Protein AF-A0A6L7MIB4-F1 (afdb_monomer_lite)

Structure (mmCIF, N/CA/C/O backbone):
data_AF-A0A6L7MIB4-F1
#
_entry.id   AF-A0A6L7MIB4-F1
#
loop_
_atom_site.group_PDB
_atom_site.id
_atom_site.type_symbol
_atom_site.label_atom_id
_atom_site.label_alt_id
_atom_site.label_comp_id
_atom_site.label_asym_id
_atom_site.label_entity_id
_atom_site.label_seq_id
_atom_site.pdbx_PDB_ins_code
_atom_site.Cartn_x
_atom_site.Cartn_y
_atom_site.Cartn_z
_atom_site.occupancy
_atom_site.B_iso_or_equiv
_atom_site.auth_seq_id
_atom_site.auth_comp_id
_atom_site.auth_asym_id
_atom_site.auth_atom_id
_atom_site.pdbx_PDB_model_num
ATOM 1 N N . MET A 1 1 ? 29.225 -20.760 -20.205 1.00 33.41 1 MET A N 1
ATOM 2 C CA . MET A 1 1 ? 28.804 -19.693 -19.265 1.00 33.41 1 MET A CA 1
ATOM 3 C C . MET A 1 1 ? 27.317 -19.853 -18.985 1.00 33.41 1 MET A C 1
ATOM 5 O O . MET A 1 1 ? 26.586 -20.002 -19.958 1.00 33.41 1 MET A O 1
ATOM 9 N N . PRO A 1 2 ? 26.832 -19.853 -17.731 1.00 35.75 2 PRO A N 1
ATOM 10 C CA . PRO A 1 2 ? 25.395 -19.861 -17.499 1.00 35.75 2 PRO A CA 1
ATOM 11 C C . PRO A 1 2 ? 24.841 -18.503 -17.943 1.00 35.75 2 PRO A C 1
ATOM 13 O O . PRO A 1 2 ? 25.156 -17.465 -17.361 1.00 35.75 2 PRO A O 1
ATOM 16 N N . THR A 1 3 ? 24.057 -18.497 -19.021 1.00 39.34 3 THR A N 1
ATOM 17 C CA . THR A 1 3 ? 23.265 -17.339 -19.450 1.00 39.34 3 THR A CA 1
ATOM 18 C C . THR A 1 3 ? 22.498 -16.814 -18.241 1.00 39.34 3 THR A C 1
ATOM 20 O O . THR A 1 3 ? 21.776 -17.591 -17.612 1.00 39.34 3 THR A O 1
ATOM 23 N N . LYS A 1 4 ? 22.653 -15.529 -17.893 1.00 52.66 4 LYS A N 1
ATOM 24 C CA . LYS A 1 4 ? 21.818 -14.864 -16.881 1.00 52.66 4 LYS A CA 1
ATOM 25 C C . LYS A 1 4 ? 20.359 -14.958 -17.341 1.00 52.66 4 LYS A C 1
ATOM 27 O O . LYS A 1 4 ? 19.893 -14.093 -18.073 1.00 52.66 4 LYS A O 1
ATOM 32 N N . ARG A 1 5 ? 19.651 -16.029 -16.974 1.00 63.97 5 ARG A N 1
ATOM 33 C CA . ARG A 1 5 ? 18.222 -16.161 -17.260 1.00 63.97 5 ARG A CA 1
ATOM 34 C C . ARG A 1 5 ? 17.502 -15.125 -16.410 1.00 63.97 5 ARG A C 1
ATOM 36 O O . ARG A 1 5 ? 17.567 -15.164 -15.182 1.00 63.97 5 ARG A O 1
ATOM 43 N N . HIS A 1 6 ? 16.883 -14.168 -17.085 1.00 72.31 6 HIS A N 1
ATOM 44 C CA . HIS A 1 6 ? 15.902 -13.290 -16.472 1.00 72.31 6 HIS A CA 1
ATOM 45 C C . HIS A 1 6 ? 14.724 -14.141 -16.002 1.00 72.31 6 HIS A C 1
ATOM 47 O O . HIS A 1 6 ? 14.282 -15.031 -16.728 1.00 72.31 6 HIS A O 1
ATOM 53 N N . PHE A 1 7 ? 14.255 -13.904 -14.780 1.00 77.12 7 PHE A N 1
ATOM 54 C CA . PHE A 1 7 ? 13.127 -14.650 -14.215 1.00 77.12 7 PHE A CA 1
ATOM 55 C C . PHE A 1 7 ? 11.783 -14.073 -14.652 1.00 77.12 7 PHE A C 1
ATOM 57 O O . PHE A 1 7 ? 10.759 -14.750 -14.560 1.00 77.12 7 PHE A O 1
ATOM 64 N N . VAL A 1 8 ? 11.791 -12.822 -15.110 1.00 81.06 8 VAL A N 1
ATOM 65 C CA . VAL A 1 8 ? 10.591 -12.073 -15.460 1.00 81.06 8 VAL A CA 1
ATOM 66 C C . VAL A 1 8 ? 10.549 -11.863 -16.965 1.00 81.06 8 VAL A C 1
ATOM 68 O O . VAL A 1 8 ? 11.459 -11.265 -17.547 1.00 81.06 8 VAL A O 1
ATOM 71 N N . ASP A 1 9 ? 9.471 -12.315 -17.592 1.00 87.50 9 ASP A N 1
ATOM 72 C CA . ASP A 1 9 ? 9.078 -11.808 -18.901 1.00 87.50 9 ASP A CA 1
ATOM 73 C C . ASP A 1 9 ? 8.469 -10.412 -18.693 1.00 87.50 9 ASP A C 1
ATOM 75 O O . ASP A 1 9 ? 7.454 -10.254 -18.009 1.00 87.50 9 ASP A O 1
ATOM 79 N N . LEU A 1 10 ? 9.143 -9.379 -19.203 1.00 83.69 10 LEU A N 1
ATOM 80 C CA . LEU A 1 10 ? 8.710 -7.997 -18.998 1.00 83.69 10 LEU A CA 1
ATOM 81 C C . LEU A 1 10 ? 7.530 -7.605 -19.880 1.00 83.69 10 LEU A C 1
ATOM 83 O O . LEU A 1 10 ? 6.782 -6.716 -19.483 1.00 83.69 10 LEU A O 1
ATOM 87 N N . ASP A 1 11 ? 7.335 -8.264 -21.018 1.00 86.94 11 ASP A N 1
ATOM 88 C CA . ASP A 1 11 ? 6.193 -7.991 -21.886 1.00 86.94 11 ASP A CA 1
ATOM 89 C C . ASP A 1 11 ? 4.929 -8.618 -21.276 1.00 86.94 11 ASP A C 1
ATOM 91 O O . ASP A 1 11 ? 3.868 -7.984 -21.209 1.00 86.94 11 ASP A O 1
ATOM 95 N N . GLU A 1 12 ? 5.055 -9.823 -20.702 1.00 91.06 12 GLU A N 1
ATOM 96 C CA . GLU A 1 12 ? 3.995 -10.398 -19.865 1.00 91.06 12 GLU A CA 1
ATOM 97 C C . GLU A 1 12 ? 3.711 -9.490 -18.654 1.00 91.06 12 GLU A C 1
ATOM 99 O O . GLU A 1 12 ? 2.547 -9.201 -18.336 1.00 91.06 12 GLU A O 1
ATOM 104 N N . PHE A 1 13 ? 4.763 -8.988 -17.996 1.00 92.56 13 PHE A N 1
ATOM 105 C CA . PHE A 1 13 ? 4.618 -8.096 -16.849 1.00 92.56 13 PHE A CA 1
ATOM 106 C C . PHE A 1 13 ? 3.954 -6.756 -17.205 1.00 92.56 13 PHE A C 1
ATOM 108 O O . PHE A 1 13 ? 3.082 -6.310 -16.457 1.00 92.56 13 PHE A O 1
ATOM 115 N N . ASP A 1 14 ? 4.254 -6.163 -18.364 1.00 92.44 14 ASP A N 1
ATOM 116 C CA . ASP A 1 14 ? 3.600 -4.948 -18.874 1.00 92.44 14 ASP A CA 1
ATOM 117 C C . ASP A 1 14 ? 2.076 -5.132 -18.984 1.00 92.44 14 ASP A C 1
ATOM 119 O O . ASP A 1 14 ? 1.287 -4.253 -18.614 1.00 92.44 14 ASP A O 1
ATOM 123 N N . SER A 1 15 ? 1.631 -6.308 -19.430 1.00 92.19 15 SER A N 1
ATOM 124 C CA . SER A 1 15 ? 0.208 -6.662 -19.463 1.00 92.19 15 SER A CA 1
ATOM 125 C C . SER A 1 15 ? -0.376 -6.877 -18.059 1.00 92.19 15 SER A C 1
ATOM 127 O O . SER A 1 15 ? -1.513 -6.483 -17.768 1.00 92.19 15 SER A O 1
ATOM 129 N N . LEU A 1 16 ? 0.377 -7.504 -17.151 1.00 93.50 16 LEU A N 1
ATOM 130 C CA . LEU A 1 16 ? -0.047 -7.742 -15.767 1.00 93.50 16 LEU A CA 1
ATOM 131 C C . LEU A 1 16 ? -0.222 -6.436 -14.987 1.00 93.50 16 LEU A C 1
ATOM 133 O O . LEU A 1 16 ? -1.268 -6.247 -14.362 1.00 93.50 16 LEU A O 1
ATOM 137 N N . ILE A 1 17 ? 0.743 -5.517 -15.056 1.00 95.44 17 ILE A N 1
ATOM 138 C CA . ILE A 1 17 ? 0.685 -4.255 -14.313 1.00 95.44 17 ILE A CA 1
ATOM 139 C C . ILE A 1 17 ? -0.469 -3.374 -14.795 1.00 95.44 17 ILE A C 1
ATOM 141 O O . ILE A 1 17 ? -1.210 -2.842 -13.971 1.00 95.44 17 ILE A O 1
ATOM 145 N N . ARG A 1 18 ? -0.739 -3.315 -16.107 1.00 94.62 18 ARG A N 1
ATOM 146 C CA . ARG A 1 18 ? -1.917 -2.610 -16.649 1.00 94.62 18 ARG A CA 1
ATOM 147 C C . ARG A 1 18 ? -3.229 -3.213 -16.152 1.00 94.62 18 ARG A C 1
ATOM 149 O O . ARG A 1 18 ? -4.152 -2.481 -15.795 1.00 94.62 18 ARG A O 1
ATOM 156 N N . ARG A 1 19 ? -3.318 -4.547 -16.079 1.00 93.25 19 ARG A N 1
ATOM 157 C CA . ARG A 1 19 ? -4.486 -5.242 -15.509 1.00 93.25 19 ARG A CA 1
ATOM 158 C C . ARG A 1 19 ? -4.647 -4.974 -14.015 1.00 93.25 19 ARG A C 1
ATOM 160 O O . ARG A 1 19 ? -5.784 -4.846 -13.564 1.00 93.25 19 ARG A O 1
ATOM 167 N N . ALA A 1 20 ? -3.553 -4.905 -13.258 1.00 94.06 20 ALA A N 1
ATOM 168 C CA . ALA A 1 20 ? -3.591 -4.549 -11.844 1.00 94.06 20 ALA A CA 1
ATOM 169 C C . ALA A 1 20 ? -4.074 -3.107 -11.660 1.00 94.06 20 ALA A C 1
ATOM 171 O O . ALA A 1 20 ? -5.036 -2.893 -10.931 1.00 94.06 20 ALA A O 1
ATOM 172 N N . LEU A 1 21 ? -3.516 -2.156 -12.413 1.00 94.25 21 LEU A N 1
ATOM 173 C CA . LEU A 1 21 ? -3.937 -0.753 -12.399 1.00 94.25 21 LEU A CA 1
ATOM 174 C C . LEU A 1 21 ? -5.418 -0.586 -12.748 1.00 94.25 21 LEU A C 1
ATOM 176 O O . LEU A 1 21 ? -6.130 0.148 -12.070 1.00 94.25 21 LEU A O 1
ATOM 180 N N . ALA A 1 22 ? -5.921 -1.315 -13.749 1.00 91.50 22 ALA A N 1
ATOM 181 C CA . ALA A 1 22 ? -7.338 -1.276 -14.110 1.00 91.50 22 ALA A CA 1
ATOM 182 C C . ALA A 1 22 ? -8.261 -1.728 -12.967 1.00 91.50 22 ALA A C 1
ATOM 184 O O . ALA A 1 22 ? -9.401 -1.272 -12.885 1.00 91.50 22 ALA A O 1
ATOM 185 N N . ARG A 1 23 ? -7.785 -2.629 -12.096 1.00 90.75 23 ARG A N 1
ATOM 186 C CA . ARG A 1 23 ? -8.503 -3.037 -10.882 1.00 90.75 23 ARG A CA 1
ATOM 187 C C . ARG A 1 23 ? -8.341 -1.995 -9.780 1.00 90.75 23 ARG A C 1
ATOM 189 O O . ARG A 1 23 ? -9.350 -1.598 -9.209 1.00 90.75 23 ARG A O 1
ATOM 196 N N . THR A 1 24 ? -7.131 -1.491 -9.558 1.00 91.56 24 THR A N 1
ATOM 197 C CA . THR A 1 24 ? -6.842 -0.434 -8.581 1.00 91.56 24 THR A CA 1
ATOM 198 C C . THR A 1 24 ? -7.715 0.803 -8.812 1.00 91.56 24 THR A C 1
ATOM 200 O O . THR A 1 24 ? -8.432 1.228 -7.911 1.00 91.56 24 THR A O 1
ATOM 203 N N . TYR A 1 25 ? -7.764 1.321 -10.043 1.00 89.38 25 TYR A N 1
ATOM 204 C CA . TYR A 1 25 ? -8.598 2.478 -10.395 1.00 89.38 25 TYR A CA 1
ATOM 205 C C . TYR A 1 25 ? -10.104 2.182 -10.429 1.00 89.38 25 TYR A C 1
ATOM 207 O O . TYR A 1 25 ? -10.896 3.114 -10.510 1.00 89.38 25 TYR A O 1
ATOM 215 N N . SER A 1 26 ? -10.523 0.911 -10.387 1.00 86.38 26 SER A N 1
ATOM 216 C CA . SER A 1 26 ? -11.949 0.558 -10.281 1.00 86.38 26 SER A CA 1
ATOM 217 C C . SER A 1 26 ? -12.477 0.624 -8.846 1.00 86.38 26 SER A C 1
ATOM 219 O O . SER A 1 26 ? -13.689 0.613 -8.648 1.00 86.38 26 SER A O 1
ATOM 221 N N . VAL A 1 27 ? -11.584 0.668 -7.849 1.00 83.44 27 VAL A N 1
ATOM 222 C CA . VAL A 1 27 ? -11.965 0.749 -6.431 1.00 83.44 27 VAL A CA 1
ATOM 223 C C . VAL A 1 27 ? -12.283 2.183 -6.025 1.00 83.44 27 VAL A C 1
ATOM 225 O O . VAL A 1 27 ? -13.208 2.396 -5.246 1.00 83.44 27 VAL A O 1
ATOM 228 N N . ARG A 1 28 ? -11.542 3.163 -6.551 1.00 79.69 28 ARG A N 1
ATOM 229 C CA . ARG A 1 28 ? -11.750 4.581 -6.248 1.00 79.69 28 ARG A CA 1
ATOM 230 C C . ARG A 1 28 ? -11.256 5.489 -7.362 1.00 79.69 28 ARG A C 1
ATOM 232 O O . ARG A 1 28 ? -10.269 5.192 -8.032 1.00 79.69 28 ARG A O 1
ATOM 239 N N . ASP A 1 29 ? -11.924 6.632 -7.494 1.00 75.25 29 ASP A N 1
ATOM 240 C CA . ASP A 1 29 ? -11.591 7.635 -8.500 1.00 75.25 29 ASP A CA 1
ATOM 241 C C . ASP A 1 29 ? -10.375 8.478 -8.151 1.00 75.25 29 ASP A C 1
ATOM 243 O O . ASP A 1 29 ? -9.706 8.978 -9.045 1.00 75.25 29 ASP A O 1
ATOM 247 N N . LYS A 1 30 ? -10.076 8.687 -6.876 1.00 83.50 30 LYS A N 1
ATOM 248 C CA . LYS A 1 30 ? -8.884 9.427 -6.464 1.00 83.50 30 LYS A CA 1
ATOM 249 C C . LYS A 1 30 ? -8.310 8.809 -5.217 1.00 83.50 30 LYS A C 1
ATOM 251 O O . LYS A 1 30 ? -9.076 8.395 -4.353 1.00 83.50 30 LYS A O 1
ATOM 256 N N . PHE A 1 31 ? -6.990 8.783 -5.138 1.00 88.31 31 PHE A N 1
ATOM 257 C CA . PHE A 1 31 ? -6.233 8.376 -3.962 1.00 88.31 31 PHE A CA 1
ATOM 258 C C . PHE A 1 31 ? -5.714 9.621 -3.247 1.00 88.31 31 PHE A C 1
ATOM 260 O O . PHE A 1 31 ? -5.124 10.494 -3.884 1.00 88.31 31 PHE A O 1
ATOM 267 N N . ASP A 1 32 ? -5.941 9.709 -1.940 1.00 84.62 32 ASP A N 1
ATOM 268 C CA . ASP A 1 32 ? -5.601 10.909 -1.162 1.00 84.62 32 ASP A CA 1
ATOM 269 C C . ASP A 1 32 ? -4.105 10.967 -0.828 1.00 84.62 32 ASP A C 1
ATOM 271 O O . ASP A 1 32 ? -3.537 12.043 -0.643 1.00 84.62 32 ASP A O 1
ATOM 275 N N . ASN A 1 33 ? -3.451 9.805 -0.792 1.00 86.56 33 ASN A N 1
ATOM 276 C CA . ASN A 1 33 ? -2.029 9.663 -0.518 1.00 86.56 33 ASN A CA 1
ATOM 277 C C . ASN A 1 33 ? -1.414 8.481 -1.300 1.00 86.56 33 ASN A C 1
ATOM 279 O O . ASN A 1 33 ? -2.121 7.652 -1.881 1.00 86.56 33 ASN A O 1
ATOM 283 N N . GLU A 1 34 ? -0.079 8.418 -1.326 1.00 87.81 34 GLU A N 1
ATOM 284 C CA . GLU A 1 34 ? 0.677 7.388 -2.056 1.00 87.81 34 GLU A CA 1
ATOM 285 C C . GLU A 1 34 ? 0.577 6.006 -1.398 1.00 87.81 34 GLU A C 1
ATOM 287 O O . GLU A 1 34 ? 0.568 5.002 -2.109 1.00 87.81 34 GLU A O 1
ATOM 292 N N . SER A 1 35 ? 0.447 5.936 -0.069 1.00 86.81 35 SER A N 1
ATOM 293 C CA . SER A 1 35 ? 0.321 4.678 0.678 1.00 86.81 35 SER A CA 1
ATOM 294 C C . SER A 1 35 ? -0.962 3.927 0.320 1.00 86.81 35 SER A C 1
ATOM 296 O O . SER A 1 35 ? -0.890 2.740 0.003 1.00 86.81 35 SER A O 1
ATOM 298 N N . ASP A 1 36 ? -2.103 4.618 0.246 1.00 88.38 36 ASP A N 1
ATOM 299 C CA . ASP A 1 36 ? -3.385 4.052 -0.197 1.00 88.38 36 ASP A CA 1
ATOM 300 C C . ASP A 1 36 ? -3.255 3.415 -1.580 1.00 88.38 36 ASP A C 1
ATOM 302 O O . ASP A 1 36 ? -3.699 2.288 -1.820 1.00 88.38 36 ASP A O 1
ATOM 306 N N . PHE A 1 37 ? -2.639 4.153 -2.508 1.00 91.56 37 PHE A N 1
ATOM 307 C CA . PHE A 1 37 ? -2.460 3.700 -3.881 1.00 91.56 37 PHE A CA 1
ATOM 308 C C . PHE A 1 37 ? -1.503 2.514 -3.956 1.00 91.56 37 PHE A C 1
ATOM 310 O O . PHE A 1 37 ? -1.781 1.538 -4.655 1.00 91.56 37 PHE A O 1
ATOM 317 N N . LYS A 1 38 ? -0.411 2.561 -3.189 1.00 92.50 38 LYS A N 1
ATOM 318 C CA . LYS A 1 38 ? 0.574 1.485 -3.072 1.00 92.50 38 LYS A CA 1
ATOM 319 C C . LYS A 1 38 ? -0.050 0.204 -2.542 1.00 92.50 38 LYS A C 1
ATOM 321 O O . LYS A 1 38 ? 0.155 -0.857 -3.129 1.00 92.50 38 LYS A O 1
ATOM 326 N N . PHE A 1 39 ? -0.830 0.295 -1.469 1.00 90.31 39 PHE A N 1
ATOM 327 C CA . PHE A 1 39 ? -1.476 -0.857 -0.851 1.00 90.31 39 PHE A CA 1
ATOM 328 C C . PHE A 1 39 ? -2.520 -1.462 -1.795 1.00 90.31 39 PHE A C 1
ATOM 330 O O . PHE A 1 39 ? -2.521 -2.673 -2.009 1.00 90.31 39 PHE A O 1
ATOM 337 N N . GLU A 1 40 ? -3.354 -0.656 -2.453 1.00 91.44 40 GLU A N 1
ATOM 338 C CA . GLU A 1 40 ? -4.328 -1.188 -3.412 1.00 91.44 40 GLU A CA 1
ATOM 339 C C . GLU A 1 40 ? -3.642 -1.774 -4.664 1.00 91.44 40 GLU A C 1
ATOM 341 O O . GLU A 1 40 ? -4.020 -2.845 -5.146 1.00 91.44 40 GLU A O 1
ATOM 346 N N . LEU A 1 41 ? -2.596 -1.134 -5.197 1.00 93.31 41 LEU A N 1
ATOM 347 C CA . LEU A 1 41 ? -1.848 -1.665 -6.341 1.00 93.31 41 LEU A CA 1
ATOM 348 C C . LEU A 1 41 ? -1.131 -2.971 -6.002 1.00 93.31 41 LEU A C 1
ATOM 350 O O . LEU A 1 41 ? -1.253 -3.939 -6.754 1.00 93.31 41 LEU A O 1
ATOM 354 N N . TYR A 1 42 ? -0.447 -3.047 -4.863 1.00 92.50 42 TYR A N 1
ATOM 355 C CA . TYR A 1 42 ? 0.154 -4.294 -4.399 1.00 92.50 42 TYR A CA 1
ATOM 356 C C . TYR A 1 42 ? -0.915 -5.366 -4.165 1.00 92.50 42 TYR A C 1
ATOM 358 O O . TYR A 1 42 ? -0.736 -6.518 -4.565 1.00 92.50 42 TYR A O 1
ATOM 366 N N . HIS A 1 43 ? -2.070 -5.003 -3.591 1.00 90.31 43 HIS A N 1
ATOM 367 C CA . HIS A 1 43 ? -3.194 -5.924 -3.427 1.00 90.31 43 HIS A CA 1
ATOM 368 C C . HIS A 1 43 ? -3.636 -6.520 -4.775 1.00 90.31 43 HIS A C 1
ATOM 370 O O . HIS A 1 43 ? -3.923 -7.709 -4.884 1.00 90.31 43 HIS A O 1
ATOM 376 N N . ASN A 1 44 ? -3.651 -5.728 -5.839 1.00 91.81 44 ASN A N 1
ATOM 377 C CA . ASN A 1 44 ? -4.030 -6.238 -7.148 1.00 91.81 44 ASN A CA 1
ATOM 378 C C . ASN A 1 44 ? -2.896 -7.016 -7.829 1.00 91.81 44 ASN A C 1
ATOM 380 O O . ASN A 1 44 ? -3.168 -8.052 -8.436 1.00 91.81 44 ASN A O 1
ATOM 384 N N . LEU A 1 45 ? -1.641 -6.578 -7.696 1.00 92.88 45 LEU A N 1
ATOM 385 C CA . LEU A 1 45 ? -0.470 -7.247 -8.269 1.00 92.88 45 LEU A CA 1
ATOM 386 C C . LEU A 1 45 ? -0.190 -8.607 -7.618 1.00 92.88 45 LEU A C 1
ATOM 388 O O . LEU A 1 45 ? 0.013 -9.581 -8.337 1.00 92.88 45 LEU A O 1
ATOM 392 N N . HIS A 1 46 ? -0.218 -8.718 -6.285 1.00 88.31 46 HIS A N 1
ATOM 393 C CA . HIS A 1 46 ? 0.196 -9.946 -5.586 1.00 88.31 46 HIS A CA 1
ATOM 394 C C . HIS A 1 46 ? -0.662 -11.174 -5.944 1.00 88.31 46 HIS A C 1
ATOM 396 O O . HIS A 1 46 ? -0.197 -12.310 -5.829 1.00 88.31 46 HIS A O 1
ATOM 402 N N . GLN A 1 47 ? -1.905 -10.954 -6.390 1.00 85.88 47 GLN A N 1
ATOM 403 C CA . GLN A 1 47 ? -2.841 -12.003 -6.809 1.00 85.88 47 GLN A CA 1
ATOM 404 C C . GLN A 1 47 ? -2.613 -12.478 -8.244 1.00 85.88 47 GLN A C 1
ATOM 406 O O . GLN A 1 47 ? -3.109 -13.544 -8.626 1.00 85.88 47 GLN A O 1
ATOM 411 N N . LEU A 1 48 ? -1.926 -11.678 -9.058 1.00 90.88 48 LEU A N 1
ATOM 412 C CA . LEU A 1 48 ? -1.661 -12.013 -10.445 1.00 90.88 48 LEU A CA 1
ATOM 413 C C . LEU A 1 48 ? -0.540 -13.040 -10.550 1.00 90.88 48 LEU A C 1
ATOM 415 O O . LEU A 1 48 ? 0.308 -13.161 -9.665 1.00 90.88 48 LEU A O 1
ATOM 419 N N . LYS A 1 49 ? -0.570 -13.793 -11.650 1.00 90.56 49 LYS A N 1
ATOM 420 C CA . LYS A 1 49 ? 0.425 -14.810 -11.960 1.00 90.56 49 LYS A CA 1
ATOM 421 C C . LYS A 1 49 ? 1.327 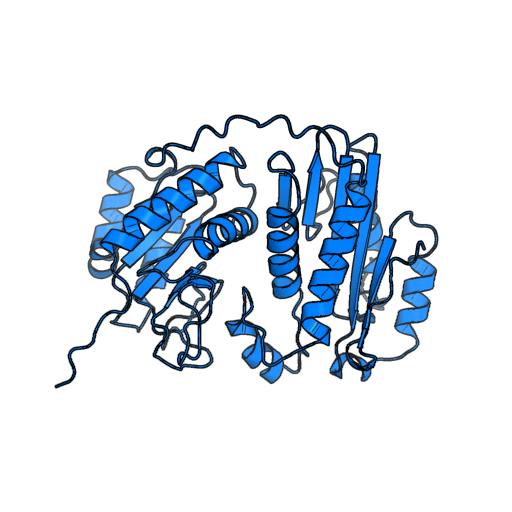-14.335 -13.090 1.00 90.56 49 LYS A C 1
ATOM 423 O O . LYS A 1 49 ? 0.805 -13.816 -14.069 1.00 90.56 49 LYS A O 1
ATOM 428 N N . LEU A 1 50 ? 2.624 -14.563 -12.937 1.00 86.56 50 LEU A N 1
ATOM 429 C CA . LEU A 1 50 ? 3.655 -14.433 -13.962 1.00 86.56 50 LEU A CA 1
ATOM 430 C C . LEU A 1 50 ? 4.323 -15.803 -14.086 1.00 86.56 50 LEU A C 1
ATOM 432 O O . LEU A 1 50 ? 4.662 -16.394 -13.055 1.00 86.56 50 LEU A O 1
ATOM 436 N N . ASN A 1 51 ? 4.458 -16.342 -15.299 1.00 83.06 51 ASN A N 1
ATOM 437 C CA . ASN A 1 51 ? 4.982 -17.702 -15.502 1.00 83.06 51 ASN A CA 1
ATOM 438 C C . ASN A 1 51 ? 4.260 -18.771 -14.647 1.00 83.06 51 ASN A C 1
ATOM 440 O O . ASN A 1 51 ? 4.875 -19.667 -14.079 1.00 83.06 51 ASN A O 1
ATOM 444 N N . GLY A 1 52 ? 2.939 -18.640 -14.468 1.00 83.69 52 GLY A N 1
ATOM 445 C CA . GLY A 1 52 ? 2.129 -19.562 -13.654 1.00 83.69 52 GLY A CA 1
ATOM 446 C C . GLY A 1 52 ? 2.217 -19.363 -12.131 1.00 83.69 52 GLY A C 1
ATOM 447 O O . GLY A 1 52 ? 1.389 -19.917 -11.396 1.00 83.69 52 GLY A O 1
ATOM 448 N N . HIS A 1 53 ? 3.121 -18.511 -11.643 1.00 83.56 53 HIS A N 1
ATOM 449 C CA . HIS A 1 53 ? 3.347 -18.275 -10.219 1.00 83.56 53 HIS A CA 1
ATOM 450 C C . HIS A 1 53 ? 2.783 -16.940 -9.747 1.00 83.56 53 HIS A C 1
ATOM 452 O O . HIS A 1 53 ? 2.944 -15.917 -10.407 1.00 83.56 53 HIS A O 1
ATOM 458 N N . ARG A 1 54 ? 2.136 -16.927 -8.575 1.00 86.56 54 ARG A N 1
ATOM 459 C CA . ARG A 1 54 ? 1.626 -15.684 -7.980 1.00 86.56 54 ARG A CA 1
ATOM 460 C C . ARG A 1 54 ? 2.777 -14.769 -7.574 1.00 86.56 54 ARG A C 1
ATOM 462 O O . ARG A 1 54 ? 3.679 -15.208 -6.868 1.00 86.56 54 ARG A O 1
ATOM 469 N N . LEU A 1 55 ? 2.693 -13.494 -7.947 1.00 86.81 55 LEU A N 1
ATOM 470 C CA . LEU A 1 55 ? 3.759 -12.518 -7.705 1.00 86.81 55 LEU A CA 1
ATOM 471 C C . LEU A 1 55 ? 4.096 -12.343 -6.214 1.00 86.81 55 LEU A C 1
ATOM 473 O O . LEU A 1 55 ? 5.268 -12.223 -5.861 1.00 86.81 55 LEU A O 1
ATOM 477 N N . GLY A 1 56 ? 3.089 -12.366 -5.336 1.00 79.94 56 GLY A N 1
ATOM 478 C CA . GLY A 1 56 ? 3.285 -12.245 -3.885 1.00 79.94 56 GLY A CA 1
ATOM 479 C C . GLY A 1 56 ? 3.560 -13.560 -3.157 1.00 79.94 56 GLY A C 1
ATOM 480 O O . GLY A 1 56 ? 3.589 -13.579 -1.933 1.00 79.94 56 GLY A O 1
ATOM 481 N N . SER A 1 57 ? 3.694 -14.683 -3.867 1.00 77.50 57 SER A N 1
ATOM 482 C CA . SER A 1 57 ? 3.970 -15.980 -3.245 1.00 77.50 57 SER A CA 1
ATOM 483 C C . SER A 1 57 ? 5.447 -16.334 -3.364 1.00 77.50 57 SER A C 1
ATOM 485 O O . SER A 1 57 ? 6.079 -16.091 -4.391 1.00 77.50 57 SER A O 1
ATOM 487 N N . LYS A 1 58 ? 6.002 -16.930 -2.305 1.00 74.81 58 LYS A N 1
ATOM 488 C CA . LYS A 1 58 ? 7.349 -17.501 -2.337 1.00 74.81 58 LYS A CA 1
ATOM 489 C C . LYS A 1 58 ? 7.390 -18.636 -3.359 1.00 74.81 58 LYS A C 1
ATOM 491 O O . LYS A 1 58 ? 6.537 -19.523 -3.323 1.00 74.81 58 LYS A O 1
ATOM 496 N N . LEU A 1 59 ? 8.372 -18.610 -4.255 1.00 75.56 59 LEU A N 1
ATOM 497 C CA . LEU A 1 59 ? 8.598 -19.727 -5.168 1.00 75.56 59 LEU A CA 1
ATOM 498 C C . LEU A 1 59 ? 9.282 -20.874 -4.418 1.00 75.56 59 LEU A C 1
ATOM 500 O O . LEU A 1 59 ? 10.161 -20.648 -3.584 1.00 75.56 59 LEU A O 1
ATOM 504 N N . LEU A 1 60 ? 8.886 -22.112 -4.712 1.00 77.31 60 LEU A N 1
ATOM 505 C CA . LEU A 1 60 ? 9.513 -23.288 -4.113 1.00 77.31 60 LEU A CA 1
ATOM 506 C C . LEU A 1 60 ? 11.011 -23.307 -4.451 1.00 77.31 60 LEU A C 1
ATOM 508 O O . LEU A 1 60 ? 11.383 -23.104 -5.601 1.00 77.31 60 LEU A O 1
ATOM 512 N N . GLY A 1 61 ? 11.864 -23.522 -3.447 1.00 72.94 61 GLY A N 1
ATOM 513 C CA . GLY A 1 61 ? 13.322 -23.508 -3.618 1.00 72.94 61 GLY A CA 1
ATOM 514 C C . GLY A 1 61 ? 13.957 -22.113 -3.678 1.00 72.94 61 GLY A C 1
ATOM 515 O O . GLY A 1 61 ? 15.179 -22.013 -3.748 1.00 72.94 61 GLY A O 1
ATOM 516 N N . HIS A 1 62 ? 13.168 -21.038 -3.593 1.00 74.06 62 HIS A N 1
ATOM 517 C CA . HIS A 1 62 ? 13.667 -19.665 -3.628 1.00 74.06 62 HIS A CA 1
ATOM 518 C C . HIS A 1 62 ? 13.533 -18.960 -2.270 1.00 74.06 62 HIS A C 1
ATOM 520 O O . HIS A 1 62 ? 12.562 -19.188 -1.545 1.00 74.06 62 HIS A O 1
ATOM 526 N N . PRO A 1 63 ? 14.477 -18.077 -1.900 1.00 68.56 63 PRO A N 1
ATOM 527 C CA . PRO A 1 63 ? 14.426 -17.333 -0.643 1.00 68.56 63 PRO A CA 1
ATOM 528 C C . PRO A 1 63 ? 13.270 -16.326 -0.551 1.00 68.56 63 PRO A C 1
ATOM 530 O O . PRO A 1 63 ? 12.807 -16.067 0.560 1.00 68.56 63 PRO A O 1
ATOM 533 N N . THR A 1 64 ? 12.801 -15.764 -1.669 1.00 71.62 64 THR A N 1
ATOM 534 C CA . THR A 1 64 ? 11.864 -14.625 -1.689 1.00 71.62 64 THR A CA 1
ATOM 535 C C . THR A 1 64 ? 10.753 -14.786 -2.740 1.00 71.62 64 THR A C 1
ATOM 537 O O . THR A 1 64 ? 10.787 -15.689 -3.579 1.00 71.62 64 THR A O 1
ATOM 540 N N . CYS A 1 65 ? 9.722 -13.935 -2.670 1.00 79.31 65 CYS A N 1
ATOM 541 C CA . CYS A 1 65 ? 8.704 -13.779 -3.717 1.00 79.31 65 CYS A CA 1
ATOM 542 C C . CYS A 1 65 ? 9.198 -12.880 -4.865 1.00 79.31 65 CYS A C 1
ATOM 544 O O . CYS A 1 65 ? 10.292 -12.317 -4.798 1.00 79.31 65 CYS A O 1
ATOM 546 N N . LEU A 1 66 ? 8.393 -12.739 -5.921 1.00 84.69 66 LEU A N 1
ATOM 547 C CA . LEU A 1 66 ? 8.705 -11.856 -7.050 1.00 84.69 66 LEU A CA 1
ATOM 548 C C . LEU A 1 66 ? 8.401 -10.388 -6.729 1.00 84.69 66 LEU A C 1
ATOM 550 O O . LEU A 1 66 ? 9.189 -9.522 -7.076 1.00 84.69 66 LEU A O 1
ATOM 554 N N . LEU A 1 67 ? 7.281 -10.096 -6.067 1.00 87.19 67 LEU A N 1
ATOM 555 C CA . LEU A 1 67 ? 6.844 -8.732 -5.756 1.00 87.19 67 LEU A CA 1
ATOM 556 C C . LEU A 1 67 ? 7.182 -8.342 -4.314 1.00 87.19 67 LEU A C 1
ATOM 558 O O . LEU A 1 67 ? 6.822 -9.061 -3.384 1.00 87.19 67 LEU A O 1
ATOM 562 N N . HIS A 1 68 ? 7.790 -7.170 -4.137 1.00 83.38 68 HIS A N 1
ATOM 563 C CA . HIS A 1 68 ? 8.158 -6.594 -2.836 1.00 83.38 68 HIS A CA 1
ATOM 564 C C . HIS A 1 68 ? 7.717 -5.133 -2.743 1.00 83.38 68 HIS A C 1
ATOM 566 O O . HIS A 1 68 ? 7.652 -4.465 -3.774 1.00 83.38 68 HIS A O 1
ATOM 572 N N . ALA A 1 69 ? 7.443 -4.630 -1.537 1.00 81.12 69 ALA A N 1
ATOM 573 C CA . ALA A 1 69 ? 7.155 -3.215 -1.289 1.00 81.12 69 ALA A CA 1
ATOM 574 C C . ALA A 1 69 ? 8.218 -2.572 -0.377 1.00 81.12 69 ALA A C 1
ATOM 576 O O . ALA A 1 69 ? 8.825 -3.246 0.453 1.00 81.12 69 ALA A O 1
ATOM 577 N N . GLU A 1 70 ? 8.465 -1.272 -0.571 1.00 76.00 70 GLU A N 1
ATOM 578 C CA . GLU A 1 70 ? 9.478 -0.454 0.130 1.00 76.00 70 GLU A CA 1
ATOM 579 C C . GLU A 1 70 ? 10.882 -1.069 0.200 1.00 76.00 70 GLU A C 1
ATOM 581 O O . GLU A 1 70 ? 11.649 -0.860 1.144 1.00 76.00 70 GLU A O 1
ATOM 586 N N . ALA A 1 71 ? 11.243 -1.818 -0.833 1.00 71.94 71 ALA A N 1
ATOM 587 C CA . ALA A 1 71 ? 12.480 -2.566 -0.890 1.00 71.94 71 ALA A CA 1
ATOM 588 C C . ALA A 1 71 ? 13.616 -1.746 -1.523 1.00 71.94 71 ALA A C 1
ATOM 590 O O . ALA A 1 71 ? 13.401 -0.871 -2.365 1.00 71.94 71 ALA A O 1
ATOM 591 N N . LYS A 1 72 ? 14.859 -2.034 -1.125 1.00 74.69 72 LYS A N 1
ATOM 592 C CA . LYS A 1 72 ? 16.055 -1.458 -1.754 1.00 74.69 72 LYS A CA 1
ATOM 593 C C . LYS A 1 72 ? 16.534 -2.371 -2.875 1.00 74.69 72 LYS A C 1
ATOM 595 O O . LYS A 1 72 ? 16.668 -3.576 -2.665 1.00 74.69 72 LYS A O 1
ATOM 600 N N . ALA A 1 73 ? 16.817 -1.801 -4.042 1.00 69.31 73 ALA A N 1
ATOM 601 C CA . ALA A 1 73 ? 17.558 -2.507 -5.080 1.00 69.31 73 ALA A CA 1
ATOM 602 C C . ALA A 1 73 ? 19.020 -2.721 -4.642 1.00 69.31 73 ALA A C 1
ATOM 604 O O . ALA A 1 73 ? 19.563 -1.937 -3.858 1.00 69.31 73 ALA A O 1
ATOM 605 N N . GLU A 1 74 ? 19.659 -3.782 -5.134 1.00 67.88 74 GLU A N 1
ATOM 606 C CA . GLU A 1 74 ? 21.012 -4.171 -4.740 1.00 67.88 74 GLU A CA 1
ATOM 607 C C . GLU A 1 74 ? 22.036 -3.030 -4.887 1.00 67.88 74 GLU A C 1
ATOM 609 O O . GLU A 1 74 ? 22.085 -2.337 -5.904 1.00 67.88 74 GLU A O 1
ATOM 614 N N . ASN A 1 75 ? 22.860 -2.827 -3.846 1.00 61.47 75 ASN A N 1
ATOM 615 C CA . ASN A 1 75 ? 23.846 -1.741 -3.747 1.00 61.47 75 ASN A CA 1
ATOM 616 C C . ASN A 1 75 ? 23.248 -0.315 -3.821 1.00 61.47 75 ASN A C 1
ATOM 618 O O . ASN A 1 75 ? 23.974 0.652 -4.063 1.00 61.47 75 ASN A O 1
ATOM 622 N N . GLY A 1 76 ? 21.937 -0.166 -3.597 1.00 52.94 76 GLY A N 1
ATOM 623 C CA . GLY A 1 76 ? 21.230 1.110 -3.569 1.00 52.94 76 GLY A CA 1
ATOM 624 C C . GLY A 1 76 ? 21.362 1.834 -2.228 1.00 52.94 76 GLY A C 1
ATOM 625 O O . GLY A 1 76 ? 20.541 1.660 -1.330 1.00 52.94 76 GLY A O 1
ATOM 626 N N . ASN A 1 77 ? 22.360 2.708 -2.114 1.00 55.91 77 ASN A N 1
ATOM 627 C CA . ASN A 1 77 ? 22.221 3.927 -1.315 1.00 55.91 77 ASN A CA 1
ATOM 628 C C . ASN A 1 77 ? 21.823 5.050 -2.295 1.00 55.91 77 ASN A C 1
ATOM 630 O O . ASN A 1 77 ? 22.539 5.203 -3.285 1.00 55.91 77 ASN A O 1
ATOM 634 N N . PRO A 1 78 ? 20.728 5.817 -2.073 1.00 56.00 78 PRO A N 1
ATOM 635 C CA . PRO A 1 78 ? 20.146 6.111 -0.758 1.00 56.00 78 PRO A CA 1
ATOM 636 C C . PRO A 1 78 ? 18.635 5.823 -0.553 1.00 56.00 78 PRO A C 1
ATOM 638 O O . PRO A 1 78 ? 18.148 6.094 0.542 1.00 56.00 78 PRO A O 1
ATOM 641 N N . SER A 1 79 ? 17.858 5.292 -1.512 1.00 71.06 79 SER A N 1
ATOM 642 C CA . SER A 1 79 ? 16.378 5.324 -1.393 1.00 71.06 79 SER A CA 1
ATOM 643 C C . SER A 1 79 ? 15.657 4.016 -1.738 1.00 71.06 79 SER A C 1
ATOM 645 O O . SER A 1 79 ? 15.944 3.378 -2.749 1.00 71.06 79 SER A O 1
ATOM 647 N N . LYS A 1 80 ? 14.675 3.645 -0.905 1.00 80.50 80 LYS A N 1
ATOM 648 C CA . LYS A 1 80 ? 13.746 2.526 -1.136 1.00 80.50 80 LYS A CA 1
ATOM 649 C C . LYS A 1 80 ? 12.863 2.812 -2.354 1.00 80.50 80 LYS A C 1
ATOM 651 O O . LYS A 1 80 ? 12.426 3.950 -2.521 1.00 80.50 80 LYS A O 1
ATOM 656 N N . ALA A 1 81 ? 12.615 1.804 -3.182 1.00 85.31 81 ALA A N 1
ATOM 657 C CA . ALA A 1 81 ? 11.587 1.860 -4.219 1.00 85.31 81 ALA A CA 1
ATOM 658 C C . ALA A 1 81 ? 10.212 1.592 -3.611 1.00 85.31 81 ALA A C 1
ATOM 660 O O . ALA A 1 81 ? 10.128 0.825 -2.650 1.00 85.31 81 ALA A O 1
ATOM 661 N N . ASP A 1 82 ? 9.145 2.163 -4.173 1.00 89.31 82 ASP A N 1
ATOM 662 C CA . ASP A 1 82 ? 7.796 1.868 -3.683 1.00 89.31 82 ASP A CA 1
ATOM 663 C C . ASP A 1 82 ? 7.456 0.386 -3.829 1.00 89.31 82 ASP A C 1
ATOM 665 O O . ASP A 1 82 ? 7.097 -0.245 -2.835 1.00 89.31 82 ASP A O 1
ATOM 669 N N . LEU A 1 83 ? 7.625 -0.184 -5.028 1.00 90.56 83 LEU A N 1
ATOM 670 C CA . LEU A 1 83 ? 7.529 -1.624 -5.269 1.00 90.56 83 LEU A CA 1
ATOM 671 C C . LEU A 1 83 ? 8.674 -2.116 -6.169 1.00 90.56 83 LEU A C 1
ATOM 673 O O . LEU A 1 83 ? 9.144 -1.405 -7.058 1.00 90.56 83 LEU A O 1
ATOM 677 N N . LEU A 1 84 ? 9.084 -3.370 -5.984 1.00 88.56 84 LEU A N 1
ATOM 678 C CA . LEU A 1 84 ? 10.087 -4.043 -6.811 1.00 88.56 84 LEU A CA 1
ATOM 679 C C . LEU A 1 84 ? 9.555 -5.361 -7.364 1.00 88.56 84 LEU A C 1
ATOM 681 O O . LEU A 1 84 ? 8.882 -6.116 -6.659 1.00 88.56 84 LEU A O 1
ATOM 685 N N . ILE A 1 85 ? 9.938 -5.656 -8.606 1.00 88.56 85 ILE A N 1
ATOM 686 C CA . ILE A 1 85 ? 9.909 -7.011 -9.147 1.00 88.56 85 ILE A CA 1
ATOM 687 C C . ILE A 1 85 ? 11.326 -7.565 -9.092 1.00 88.56 85 ILE A C 1
ATOM 689 O O . ILE A 1 85 ? 12.228 -7.101 -9.794 1.00 88.56 85 ILE A O 1
ATOM 693 N N . CYS A 1 86 ? 11.510 -8.559 -8.240 1.00 82.62 86 CYS A N 1
ATOM 694 C CA . CYS A 1 86 ? 12.794 -9.110 -7.861 1.00 82.62 86 CYS A CA 1
ATOM 695 C C . CYS A 1 86 ? 13.048 -10.447 -8.548 1.00 82.62 86 CYS A C 1
ATOM 697 O O . CYS A 1 86 ? 12.132 -11.228 -8.799 1.00 82.62 86 CYS A O 1
ATOM 699 N N . ASN A 1 87 ? 14.323 -10.740 -8.779 1.00 80.00 87 ASN A N 1
ATOM 700 C CA . ASN A 1 87 ? 14.761 -12.082 -9.110 1.00 80.00 87 ASN A CA 1
ATOM 701 C C . ASN A 1 87 ? 14.759 -12.937 -7.826 1.00 80.00 87 ASN A C 1
ATOM 703 O O . ASN A 1 87 ? 15.561 -12.679 -6.923 1.00 80.00 87 ASN A O 1
ATOM 707 N N . PRO A 1 88 ? 13.907 -13.969 -7.729 1.00 75.81 88 PRO A N 1
ATOM 708 C CA . PRO A 1 88 ? 13.715 -14.715 -6.495 1.00 75.81 88 PRO A CA 1
ATOM 709 C C . PRO A 1 88 ? 14.865 -15.694 -6.232 1.00 75.81 88 PRO A C 1
ATOM 711 O O . PRO A 1 88 ? 14.988 -16.203 -5.128 1.00 75.81 88 PRO A O 1
ATOM 714 N N . ALA A 1 89 ? 15.731 -15.981 -7.214 1.00 73.88 89 ALA A N 1
ATOM 715 C CA . ALA A 1 89 ? 16.892 -16.862 -7.050 1.00 73.88 89 ALA A CA 1
ATOM 716 C C . ALA A 1 89 ? 18.075 -16.201 -6.344 1.00 73.88 89 ALA A C 1
ATOM 718 O O . ALA A 1 89 ? 18.996 -16.895 -5.916 1.00 73.88 89 ALA A O 1
ATOM 719 N N . ARG A 1 90 ? 18.078 -14.871 -6.223 1.00 67.12 90 ARG A N 1
ATOM 720 C CA . ARG A 1 90 ? 19.188 -14.143 -5.614 1.00 67.12 90 ARG A CA 1
ATOM 721 C C . ARG A 1 90 ? 18.876 -13.828 -4.162 1.00 67.12 90 ARG A C 1
ATOM 723 O O . ARG A 1 90 ? 17.901 -13.152 -3.846 1.00 67.12 90 ARG A O 1
ATOM 730 N N . ARG A 1 91 ? 19.735 -14.319 -3.270 1.00 57.47 91 ARG A N 1
ATOM 731 C CA . ARG A 1 91 ? 19.684 -14.001 -1.847 1.00 57.47 91 ARG A CA 1
ATOM 732 C C . ARG A 1 91 ? 20.519 -12.750 -1.606 1.00 57.47 91 ARG A C 1
ATOM 734 O O . ARG A 1 91 ? 21.739 -12.811 -1.672 1.00 57.47 91 ARG A O 1
ATOM 741 N N . ASN A 1 92 ? 19.863 -11.646 -1.282 1.00 54.72 92 ASN A N 1
ATOM 742 C CA . ASN A 1 92 ? 20.505 -10.568 -0.549 1.00 54.72 92 ASN A CA 1
ATOM 743 C C . ASN A 1 92 ? 19.523 -10.119 0.539 1.00 54.72 92 ASN A C 1
ATOM 745 O O . ASN A 1 92 ? 18.420 -9.691 0.197 1.00 54.72 92 ASN A O 1
ATOM 749 N N . PRO A 1 93 ? 19.876 -10.242 1.827 1.00 52.50 93 PRO A N 1
ATOM 750 C CA . PRO A 1 93 ? 18.928 -10.078 2.932 1.00 52.50 93 PRO A CA 1
ATOM 751 C C . PRO A 1 93 ? 18.279 -8.680 3.022 1.00 52.50 93 PRO A C 1
ATOM 753 O O . PRO A 1 93 ? 17.253 -8.514 3.672 1.00 52.50 93 PRO A O 1
ATOM 756 N N . PHE A 1 94 ? 18.802 -7.688 2.289 1.00 56.97 94 PHE A N 1
ATOM 757 C CA . PHE A 1 94 ? 18.355 -6.288 2.360 1.00 56.97 94 PHE A CA 1
ATOM 758 C C . PHE A 1 94 ? 18.276 -5.566 1.011 1.00 56.97 94 PHE A C 1
ATOM 760 O O . PHE A 1 94 ? 17.847 -4.416 0.946 1.00 56.97 94 PHE A O 1
ATOM 767 N N . ASN A 1 95 ? 18.750 -6.222 -0.046 1.00 66.94 95 ASN A N 1
ATOM 768 C CA . ASN A 1 95 ? 19.203 -5.605 -1.287 1.00 66.94 95 ASN A CA 1
ATOM 769 C C . ASN A 1 95 ? 18.744 -6.474 -2.453 1.00 66.94 95 ASN A C 1
ATOM 771 O O . ASN A 1 95 ? 19.433 -7.388 -2.892 1.00 66.94 95 ASN A O 1
ATOM 775 N N . TYR A 1 96 ? 17.541 -6.241 -2.939 1.00 71.69 96 TYR A N 1
ATOM 776 C CA . TYR A 1 96 ? 16.963 -7.131 -3.926 1.00 71.69 96 TYR A CA 1
ATOM 777 C C . TYR A 1 96 ? 17.618 -6.903 -5.277 1.00 71.69 96 TYR A C 1
ATOM 779 O O . TYR A 1 96 ? 17.701 -5.771 -5.752 1.00 71.69 96 TYR A O 1
ATOM 787 N N . SER A 1 97 ? 18.037 -7.988 -5.924 1.00 79.44 97 SER A N 1
ATOM 788 C CA . SER A 1 97 ? 18.329 -7.905 -7.346 1.00 79.44 97 SER A CA 1
ATOM 789 C C . SER A 1 97 ? 17.002 -7.730 -8.074 1.00 79.44 97 SER A C 1
ATOM 791 O O . SER A 1 97 ? 16.170 -8.644 -8.099 1.00 79.44 97 SER A O 1
ATOM 793 N N . ALA A 1 98 ? 16.786 -6.529 -8.594 1.00 83.56 98 ALA A N 1
ATOM 794 C CA . ALA A 1 98 ? 15.524 -6.123 -9.182 1.00 83.56 98 ALA A CA 1
ATOM 795 C C . ALA A 1 98 ? 15.603 -6.210 -10.705 1.00 83.56 98 ALA A C 1
ATOM 797 O O . ALA A 1 98 ? 16.574 -5.786 -11.329 1.00 83.56 98 ALA A O 1
ATOM 798 N N . GLU A 1 99 ? 14.555 -6.750 -11.317 1.00 88.25 99 GLU A N 1
ATOM 799 C CA . GLU A 1 99 ? 14.386 -6.743 -12.770 1.00 88.25 99 GLU A CA 1
ATOM 800 C C . GLU A 1 99 ? 13.507 -5.566 -13.210 1.00 88.25 99 GLU A C 1
ATOM 802 O O . GLU A 1 99 ? 13.695 -5.038 -14.310 1.00 88.25 99 GLU A O 1
ATOM 807 N N . ALA A 1 100 ? 12.615 -5.095 -12.334 1.00 91.25 100 ALA A N 1
ATOM 808 C CA . ALA A 1 100 ? 11.868 -3.861 -12.526 1.00 91.25 100 ALA A CA 1
ATOM 809 C C . ALA A 1 100 ? 11.643 -3.102 -11.213 1.00 91.25 100 ALA A C 1
ATOM 811 O O . ALA A 1 100 ? 11.488 -3.700 -10.146 1.00 91.25 100 ALA A O 1
ATOM 812 N N . VAL A 1 101 ? 11.582 -1.778 -11.332 1.00 91.69 101 VAL A N 1
ATOM 813 C CA . VAL A 1 101 ? 11.228 -0.841 -10.262 1.00 91.69 101 VAL A CA 1
ATOM 814 C C . VAL A 1 101 ? 9.883 -0.212 -10.595 1.00 91.69 101 VAL A C 1
ATOM 816 O O . VAL A 1 101 ? 9.644 0.131 -11.752 1.00 91.69 101 VAL A O 1
ATOM 819 N N . ILE A 1 102 ? 9.016 -0.048 -9.600 1.00 94.19 102 ILE A N 1
ATOM 820 C CA . ILE A 1 102 ? 7.746 0.661 -9.734 1.00 94.19 102 ILE A CA 1
ATOM 821 C C . ILE A 1 102 ? 7.727 1.776 -8.693 1.00 94.19 102 ILE A C 1
ATOM 823 O O . ILE A 1 102 ? 7.778 1.503 -7.496 1.00 94.19 102 ILE A O 1
ATOM 827 N N . GLU A 1 103 ? 7.631 3.012 -9.166 1.00 93.94 103 GLU A N 1
ATOM 828 C CA . GLU A 1 103 ? 7.529 4.216 -8.349 1.00 93.94 103 GLU A CA 1
ATOM 829 C C . GLU A 1 103 ? 6.149 4.833 -8.511 1.00 93.94 103 GLU A C 1
ATOM 831 O O . GLU A 1 103 ? 5.606 4.949 -9.620 1.00 93.94 103 GLU A O 1
ATOM 836 N N . LEU A 1 104 ? 5.577 5.233 -7.385 1.00 94.00 104 LEU A N 1
ATOM 837 C CA . LEU A 1 104 ? 4.226 5.743 -7.299 1.00 94.00 104 LEU A CA 1
ATOM 838 C C . LEU A 1 104 ? 4.277 7.219 -6.935 1.00 94.00 104 LEU A C 1
ATOM 840 O O . LEU A 1 104 ? 5.133 7.674 -6.176 1.00 94.00 104 LEU A O 1
ATOM 844 N N . LYS A 1 105 ? 3.361 7.989 -7.516 1.00 93.44 105 LYS A N 1
ATOM 845 C CA . LYS A 1 105 ? 3.188 9.401 -7.180 1.00 93.44 105 LYS A CA 1
ATOM 846 C C . LYS A 1 105 ? 1.720 9.739 -7.086 1.00 93.44 105 LYS A C 1
ATOM 848 O O . LYS A 1 105 ? 0.955 9.316 -7.944 1.00 93.44 105 LYS A O 1
ATOM 853 N N . THR A 1 106 ? 1.303 10.554 -6.121 1.00 89.69 106 THR A N 1
ATOM 854 C CA . THR A 1 106 ? -0.096 11.030 -6.099 1.00 89.69 106 THR A CA 1
ATOM 855 C C . THR A 1 106 ? -0.415 11.807 -7.383 1.00 89.69 106 THR A C 1
ATOM 857 O O . THR A 1 106 ? -1.421 11.555 -8.051 1.00 89.69 106 THR A O 1
ATOM 860 N N . THR A 1 107 ? 0.499 12.703 -7.762 1.00 90.25 107 THR A N 1
ATOM 861 C CA . THR A 1 107 ? 0.466 13.495 -8.996 1.00 90.25 107 THR A CA 1
ATOM 862 C C . THR A 1 107 ? 1.860 13.512 -9.603 1.00 90.25 107 THR A C 1
ATOM 864 O O . THR A 1 107 ? 2.841 13.720 -8.887 1.00 90.25 107 THR A O 1
ATOM 867 N N . LEU A 1 108 ? 1.958 13.338 -10.920 1.00 92.62 108 LEU A N 1
ATOM 868 C CA . LEU A 1 108 ? 3.237 13.385 -11.621 1.00 92.62 108 LEU A CA 1
ATOM 869 C C . LEU A 1 108 ? 3.467 14.766 -12.256 1.00 92.62 108 LEU A C 1
ATOM 871 O O . LEU A 1 108 ? 2.734 15.167 -13.158 1.00 92.62 108 LEU A O 1
ATOM 875 N N . ASN A 1 109 ? 4.497 15.473 -11.785 1.00 93.06 109 ASN A N 1
ATOM 876 C CA . ASN A 1 109 ? 4.955 16.779 -12.278 1.00 93.06 109 ASN A CA 1
ATOM 877 C C . ASN A 1 109 ? 6.478 16.770 -12.537 1.00 93.06 109 ASN A C 1
ATOM 879 O O . ASN A 1 109 ? 7.147 15.777 -12.250 1.00 93.06 109 ASN A O 1
ATOM 883 N N . SER A 1 110 ? 7.035 17.874 -13.053 1.00 93.88 110 SER A N 1
ATOM 884 C CA . SER A 1 110 ? 8.465 17.995 -13.400 1.00 93.88 110 SER A CA 1
ATOM 885 C C . SER A 1 110 ? 9.402 17.660 -12.242 1.00 93.88 110 SER A C 1
ATOM 887 O O . SER A 1 110 ? 10.365 16.916 -12.411 1.00 93.88 110 SER A O 1
ATOM 889 N N . ARG A 1 111 ? 9.087 18.156 -11.040 1.00 93.00 111 ARG A N 1
ATOM 890 C CA . ARG A 1 111 ? 9.884 17.907 -9.834 1.00 93.00 111 ARG A CA 1
ATOM 891 C C . ARG A 1 111 ? 9.867 16.429 -9.451 1.00 93.00 111 ARG A C 1
ATOM 893 O O . ARG A 1 111 ? 10.915 15.876 -9.140 1.00 93.00 111 ARG A O 1
ATOM 900 N N . ALA A 1 112 ? 8.692 15.803 -9.479 1.00 91.88 112 ALA A N 1
ATOM 901 C CA . ALA A 1 112 ? 8.537 14.387 -9.170 1.00 91.88 112 ALA A CA 1
ATOM 902 C C . ALA A 1 112 ? 9.265 13.504 -10.196 1.00 91.88 112 ALA A C 1
ATOM 904 O O . ALA A 1 112 ? 9.983 12.594 -9.799 1.00 91.88 112 ALA A O 1
ATOM 905 N N . LEU A 1 113 ? 9.147 13.803 -11.496 1.00 94.31 113 LEU A N 1
ATOM 906 C CA . LEU A 1 113 ? 9.857 13.061 -12.540 1.00 94.31 113 LEU A CA 1
ATOM 907 C C . LEU A 1 113 ? 11.376 13.165 -12.372 1.00 94.31 113 LEU A C 1
ATOM 909 O O . LEU A 1 113 ? 12.050 12.140 -12.361 1.00 94.31 113 LEU A O 1
ATOM 913 N N . ASN A 1 114 ? 11.912 14.378 -12.207 1.00 93.75 114 ASN A N 1
ATOM 914 C CA . ASN A 1 114 ? 13.349 14.579 -12.016 1.00 93.75 114 ASN A CA 1
ATOM 915 C C . ASN A 1 114 ? 13.848 13.829 -10.764 1.00 93.75 114 ASN A C 1
ATOM 917 O O . ASN A 1 114 ? 14.829 13.090 -10.837 1.00 93.75 114 ASN A O 1
ATOM 921 N N . ALA A 1 115 ? 13.119 13.924 -9.645 1.00 91.31 115 ALA A N 1
ATOM 922 C CA . ALA A 1 115 ? 13.463 13.212 -8.416 1.00 91.31 115 ALA A CA 1
ATOM 923 C C . ALA A 1 115 ? 13.533 11.688 -8.614 1.00 91.31 115 ALA A C 1
ATOM 925 O O . ALA A 1 115 ? 14.509 11.072 -8.186 1.00 91.31 115 ALA A O 1
ATOM 926 N N . GLU A 1 116 ? 12.551 11.086 -9.294 1.00 91.88 116 GLU A N 1
ATOM 927 C CA . GLU A 1 116 ? 12.536 9.637 -9.531 1.00 91.88 116 GLU A CA 1
ATOM 928 C C . GLU A 1 116 ? 13.595 9.188 -10.544 1.00 91.88 116 GLU A C 1
ATOM 930 O O . GLU A 1 116 ? 14.207 8.136 -10.367 1.00 91.88 116 GLU A O 1
ATOM 935 N N . LEU A 1 117 ? 13.896 9.987 -11.571 1.00 92.06 117 LEU A N 1
ATOM 936 C CA . LEU A 1 117 ? 14.985 9.667 -12.499 1.00 92.06 117 LEU A CA 1
ATOM 937 C C . LEU A 1 117 ? 16.349 9.771 -11.818 1.00 92.06 117 LEU A C 1
ATOM 939 O O . LEU A 1 117 ? 17.164 8.858 -11.947 1.00 92.06 117 LEU A O 1
ATOM 943 N N . LYS A 1 118 ? 16.576 10.818 -11.018 1.00 89.69 118 LYS A N 1
ATOM 944 C CA . LYS A 1 118 ? 17.784 10.959 -10.197 1.00 89.69 118 LYS A CA 1
ATOM 945 C C . LYS A 1 118 ? 17.928 9.786 -9.226 1.00 89.69 118 LYS A C 1
ATOM 947 O O . LYS A 1 118 ? 19.000 9.183 -9.146 1.00 89.69 118 LYS A O 1
ATOM 952 N N . LYS A 1 119 ? 16.845 9.412 -8.539 1.00 87.62 119 LYS A N 1
ATOM 953 C CA . LYS A 1 119 ? 16.790 8.230 -7.665 1.00 87.62 119 LYS A CA 1
ATOM 954 C C . LYS A 1 119 ? 17.173 6.963 -8.427 1.00 87.62 119 LYS A C 1
ATOM 956 O O . LYS A 1 119 ? 18.055 6.232 -7.985 1.00 87.62 119 LYS A O 1
ATOM 961 N N . PHE A 1 120 ? 16.581 6.756 -9.603 1.00 87.12 120 PHE A N 1
ATOM 962 C CA . PHE A 1 120 ? 16.848 5.598 -10.444 1.00 87.12 120 PHE A CA 1
ATOM 963 C C . PHE A 1 120 ? 18.295 5.538 -10.937 1.00 87.12 120 PHE A C 1
ATOM 965 O O . PHE A 1 120 ? 18.899 4.469 -10.920 1.00 87.12 120 PHE A O 1
ATOM 972 N N . THR A 1 121 ? 18.893 6.670 -11.323 1.00 84.88 121 THR A N 1
ATOM 973 C CA . THR A 1 121 ? 20.324 6.716 -11.680 1.00 84.88 121 THR A CA 1
ATOM 974 C C . THR A 1 121 ? 21.245 6.374 -10.510 1.00 84.88 121 THR A C 1
ATOM 976 O O . THR A 1 121 ? 22.356 5.897 -10.728 1.00 84.88 121 THR A O 1
ATOM 979 N N . GLY A 1 122 ? 20.778 6.563 -9.272 1.00 79.50 122 GLY A N 1
ATOM 980 C CA . GLY A 1 122 ? 21.477 6.127 -8.066 1.00 79.50 122 GLY A CA 1
ATOM 981 C C . GLY A 1 122 ? 21.434 4.613 -7.834 1.00 79.50 122 GLY A C 1
ATOM 982 O O . GLY A 1 122 ? 22.232 4.098 -7.048 1.00 79.50 122 GLY A O 1
ATOM 983 N N . TYR A 1 123 ? 20.548 3.870 -8.509 1.00 78.88 123 TYR A N 1
ATOM 984 C CA . TYR A 1 123 ? 20.529 2.414 -8.412 1.00 78.88 123 TYR A CA 1
ATOM 985 C C . TYR A 1 123 ? 21.741 1.816 -9.122 1.00 78.88 123 TYR A C 1
ATOM 987 O O . TYR A 1 123 ? 21.879 1.861 -10.342 1.00 78.88 123 TYR A O 1
ATOM 995 N N . ARG A 1 124 ? 22.628 1.206 -8.331 1.00 66.88 124 ARG A N 1
ATOM 996 C CA . ARG A 1 124 ? 23.824 0.513 -8.828 1.00 66.88 124 ARG A CA 1
ATOM 997 C C . ARG A 1 124 ? 23.502 -0.839 -9.483 1.00 66.88 124 ARG A C 1
ATOM 999 O O . ARG A 1 124 ? 24.382 -1.429 -10.113 1.00 66.88 124 ARG A O 1
ATOM 1006 N N . ASP A 1 125 ? 22.265 -1.332 -9.360 1.00 68.81 125 ASP A N 1
ATOM 1007 C CA . ASP A 1 125 ? 21.832 -2.599 -9.954 1.00 68.81 125 ASP A CA 1
ATOM 1008 C C . ASP A 1 125 ? 21.655 -2.482 -11.478 1.00 68.81 125 ASP A C 1
ATOM 1010 O O . ASP A 1 125 ? 20.659 -1.980 -12.004 1.00 68.81 125 ASP A O 1
ATOM 1014 N N . ARG A 1 126 ? 22.635 -3.017 -12.213 1.00 67.38 126 ARG A N 1
ATOM 1015 C CA . ARG A 1 126 ? 22.620 -3.071 -13.683 1.00 67.38 126 ARG A CA 1
ATOM 1016 C C . ARG A 1 126 ? 21.544 -4.004 -14.251 1.00 67.38 126 ARG A C 1
ATOM 1018 O O . ARG A 1 126 ? 21.301 -3.954 -15.454 1.00 67.38 126 ARG A O 1
ATOM 1025 N N . ASN A 1 127 ? 20.923 -4.856 -13.431 1.00 78.69 127 ASN A N 1
ATOM 1026 C CA . ASN A 1 127 ? 19.913 -5.817 -13.879 1.00 78.69 127 ASN A CA 1
ATOM 1027 C C . ASN A 1 127 ? 18.504 -5.214 -13.958 1.00 78.69 127 ASN A C 1
ATOM 1029 O O . ASN A 1 127 ? 17.620 -5.860 -14.522 1.00 78.69 127 ASN A O 1
ATOM 1033 N N . ILE A 1 128 ? 18.291 -3.988 -13.462 1.00 86.75 128 ILE A N 1
ATOM 1034 C CA . ILE A 1 128 ? 16.995 -3.325 -13.593 1.00 86.75 128 ILE A CA 1
ATOM 1035 C C . ILE A 1 128 ? 16.765 -2.984 -15.063 1.00 86.75 128 ILE A C 1
ATOM 1037 O O . ILE A 1 128 ? 17.511 -2.206 -15.666 1.00 86.75 128 ILE A O 1
ATOM 1041 N N . ARG A 1 129 ? 15.722 -3.566 -15.645 1.00 90.75 129 ARG A N 1
ATOM 1042 C CA . ARG A 1 129 ? 15.380 -3.449 -17.066 1.00 90.75 129 ARG A CA 1
ATOM 1043 C C . ARG A 1 129 ? 14.225 -2.481 -17.317 1.00 90.75 129 ARG A C 1
ATOM 1045 O O . ARG A 1 129 ? 14.163 -1.900 -18.395 1.00 90.75 129 ARG A O 1
ATOM 1052 N N . ARG A 1 130 ? 13.351 -2.264 -16.328 1.00 93.19 130 ARG A N 1
ATOM 1053 C CA . ARG A 1 130 ? 12.207 -1.341 -16.412 1.00 93.19 130 ARG A CA 1
ATOM 1054 C C . ARG A 1 130 ? 12.096 -0.451 -15.178 1.00 93.19 130 ARG A C 1
ATOM 1056 O O . ARG A 1 130 ? 12.301 -0.913 -14.057 1.00 93.19 130 ARG A O 1
ATOM 1063 N N . LEU A 1 131 ? 11.724 0.804 -15.411 1.00 93.56 131 LEU A N 1
ATOM 1064 C CA . LEU A 1 131 ? 11.255 1.751 -14.404 1.00 93.56 131 LEU A CA 1
ATOM 1065 C C . LEU A 1 131 ? 9.811 2.118 -14.742 1.00 93.56 131 LEU A C 1
ATOM 1067 O O . LEU A 1 131 ? 9.574 2.806 -15.730 1.00 93.56 131 LEU A O 1
ATOM 1071 N N . TYR A 1 132 ? 8.854 1.684 -13.933 1.00 95.75 132 TYR A N 1
ATOM 1072 C CA . TYR A 1 132 ? 7.469 2.124 -14.037 1.00 95.75 132 TYR A CA 1
ATOM 1073 C C . TYR A 1 132 ? 7.267 3.345 -13.155 1.00 95.75 132 TYR A C 1
ATOM 1075 O O . TYR A 1 132 ? 7.540 3.288 -11.961 1.00 95.75 132 TYR A O 1
ATOM 1083 N N . LEU A 1 133 ? 6.755 4.427 -13.731 1.00 95.31 133 LEU A N 1
ATOM 1084 C CA . LEU A 1 133 ? 6.342 5.609 -12.986 1.00 95.31 133 LEU A CA 1
ATOM 1085 C C . LEU A 1 133 ? 4.837 5.794 -13.145 1.00 95.31 133 LEU A C 1
ATOM 1087 O O . LEU A 1 133 ? 4.335 5.950 -14.263 1.00 95.31 133 LEU A O 1
ATOM 1091 N N . ILE A 1 134 ? 4.115 5.731 -12.029 1.00 95.19 134 ILE A N 1
ATOM 1092 C CA . ILE A 1 134 ? 2.659 5.596 -12.042 1.00 95.19 134 ILE A CA 1
ATOM 1093 C C . ILE A 1 134 ? 2.020 6.699 -11.190 1.00 95.19 134 ILE A C 1
ATOM 1095 O O . ILE A 1 134 ? 2.109 6.655 -9.959 1.00 95.19 134 ILE A O 1
ATOM 1099 N N . PRO A 1 135 ? 1.346 7.683 -11.812 1.00 93.31 135 PRO A N 1
ATOM 1100 C CA . PRO A 1 135 ? 0.522 8.633 -11.084 1.00 93.31 135 PRO A CA 1
ATOM 1101 C C . PRO A 1 135 ? -0.785 7.985 -10.600 1.00 93.31 135 PRO A C 1
ATOM 1103 O O . PRO A 1 135 ? -1.505 7.345 -11.367 1.00 93.31 135 PRO A O 1
ATOM 1106 N N . ALA A 1 136 ? -1.143 8.204 -9.338 1.00 89.56 136 ALA A N 1
ATOM 1107 C CA . ALA A 1 136 ? -2.408 7.753 -8.771 1.00 89.56 136 ALA A CA 1
ATOM 1108 C C . ALA A 1 136 ? -3.600 8.556 -9.320 1.00 89.56 136 ALA A C 1
ATOM 1110 O O . ALA A 1 136 ? -4.658 7.989 -9.584 1.00 89.56 136 ALA A O 1
ATOM 1111 N N . ASN A 1 137 ? -3.433 9.873 -9.507 1.00 88.25 137 ASN A N 1
ATOM 1112 C CA . ASN A 1 137 ? -4.534 10.771 -9.864 1.00 88.25 137 ASN A CA 1
ATOM 1113 C C . ASN A 1 137 ? -4.362 11.441 -11.227 1.00 88.25 137 ASN A C 1
ATOM 1115 O O . ASN A 1 137 ? -5.097 11.138 -12.164 1.00 88.25 137 ASN A O 1
ATOM 1119 N N . ARG A 1 138 ? -3.446 12.411 -11.320 1.00 82.44 138 ARG A N 1
ATOM 1120 C CA . ARG A 1 138 ? -3.223 13.204 -12.532 1.00 82.44 138 ARG A CA 1
ATOM 1121 C C . ARG A 1 138 ? -1.757 13.156 -12.929 1.00 82.44 138 ARG A C 1
ATOM 1123 O O . ARG A 1 138 ? -0.868 13.312 -12.093 1.00 82.44 138 ARG A O 1
ATOM 1130 N N . ASN A 1 139 ? -1.524 13.006 -14.223 1.00 86.56 139 ASN A N 1
ATOM 1131 C CA . ASN A 1 139 ? -0.273 13.392 -14.844 1.00 86.56 139 ASN A CA 1
ATOM 1132 C C . ASN A 1 139 ? -0.407 14.836 -15.337 1.00 86.56 139 ASN A C 1
ATOM 1134 O O . ASN A 1 139 ? -1.285 15.129 -16.145 1.00 86.56 139 ASN A O 1
ATOM 1138 N N . THR A 1 140 ? 0.421 15.741 -14.824 1.00 84.00 140 THR A N 1
ATOM 1139 C CA . THR A 1 140 ? 0.399 17.164 -15.199 1.00 84.00 140 THR A CA 1
ATOM 1140 C C . THR A 1 140 ? 1.647 17.578 -15.973 1.00 84.00 140 THR A C 1
ATOM 1142 O O . THR A 1 140 ? 1.876 18.769 -16.160 1.00 84.00 140 THR A O 1
ATOM 1145 N N . LEU A 1 141 ? 2.483 16.622 -16.386 1.00 87.81 141 LEU A N 1
ATOM 1146 C CA . LEU A 1 141 ? 3.650 16.891 -17.221 1.00 87.81 141 LEU A CA 1
ATOM 1147 C C . LEU A 1 141 ? 3.223 17.243 -18.643 1.00 87.81 141 LEU A C 1
ATOM 1149 O O . LEU A 1 141 ? 2.566 16.439 -19.309 1.00 87.81 141 LEU A O 1
ATOM 1153 N N . SER A 1 142 ? 3.673 18.392 -19.145 1.00 87.38 142 SER A N 1
ATOM 1154 C CA . SER A 1 142 ? 3.583 18.660 -20.579 1.00 87.38 142 SER A CA 1
ATOM 1155 C C . SER A 1 142 ? 4.591 17.800 -21.359 1.00 87.38 142 SER A C 1
ATOM 1157 O O . SER A 1 142 ? 5.638 17.425 -20.813 1.00 87.38 142 SER A O 1
ATOM 1159 N N . PRO A 1 143 ? 4.328 17.496 -22.646 1.00 88.44 143 PRO A N 1
ATOM 1160 C CA . PRO A 1 143 ? 5.282 16.786 -23.496 1.00 88.44 143 PRO A CA 1
ATOM 1161 C C . PRO A 1 143 ? 6.660 17.457 -23.522 1.00 88.44 143 PRO A C 1
ATOM 1163 O O . PRO A 1 143 ? 7.667 16.775 -23.370 1.00 88.44 143 PRO A O 1
ATOM 1166 N N . THR A 1 144 ? 6.705 18.789 -23.609 1.00 90.62 144 THR A N 1
ATOM 1167 C CA . THR A 1 144 ? 7.953 19.567 -23.624 1.00 90.62 144 THR A CA 1
ATOM 1168 C C . THR A 1 144 ? 8.732 19.433 -22.319 1.00 90.62 144 THR A C 1
ATOM 1170 O O . THR A 1 144 ? 9.919 19.127 -22.345 1.00 90.62 144 THR A O 1
ATOM 1173 N N . GLN A 1 145 ? 8.069 19.599 -21.166 1.00 89.38 145 GLN A N 1
ATOM 1174 C CA . GLN A 1 145 ? 8.713 19.440 -19.854 1.00 89.38 145 GLN A CA 1
ATOM 1175 C C . GLN A 1 145 ? 9.273 18.031 -19.675 1.00 89.38 145 GLN A C 1
ATOM 1177 O O . GLN A 1 145 ? 10.376 17.855 -19.164 1.00 89.38 145 GLN A O 1
ATOM 1182 N N . LYS A 1 146 ? 8.507 17.024 -20.108 1.00 90.12 146 LYS A N 1
ATOM 1183 C CA . LYS A 1 146 ? 8.942 15.633 -20.080 1.00 90.12 146 LYS A CA 1
ATOM 1184 C C . LYS A 1 146 ? 10.191 15.439 -20.941 1.00 90.12 146 LYS A C 1
ATOM 1186 O O . LYS A 1 146 ? 11.142 14.854 -20.442 1.00 90.12 146 LYS A O 1
ATOM 1191 N N . SER A 1 147 ? 10.210 15.922 -22.184 1.00 90.81 147 SER A N 1
ATOM 1192 C CA . SER A 1 147 ? 11.365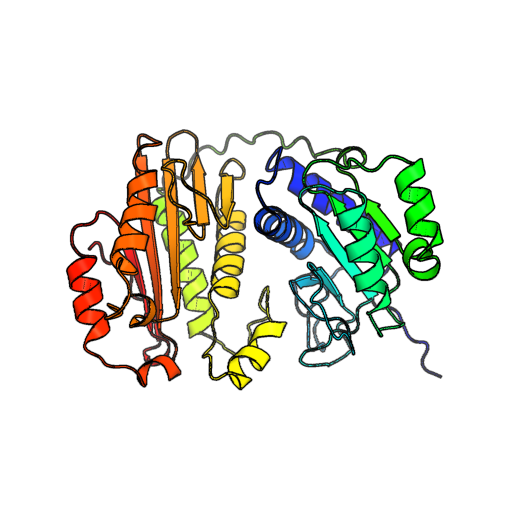 15.760 -23.079 1.00 90.81 147 SER A CA 1
ATOM 1193 C C . SER A 1 147 ? 12.641 16.368 -22.499 1.00 90.81 147 SER A C 1
ATOM 1195 O O . SER A 1 147 ? 13.633 15.655 -22.394 1.00 90.81 147 SER A O 1
ATOM 1197 N N . VAL A 1 148 ? 12.580 17.615 -22.012 1.00 91.69 148 VAL A N 1
ATOM 1198 C CA . VAL A 1 148 ? 13.732 18.305 -21.399 1.00 91.69 148 VAL A CA 1
ATOM 1199 C C . VAL A 1 148 ? 14.318 17.489 -20.245 1.00 91.69 148 VAL A C 1
ATOM 1201 O O . VAL A 1 148 ? 15.518 17.250 -20.187 1.00 91.69 148 VAL A O 1
ATOM 1204 N N . ILE A 1 149 ? 13.467 16.987 -19.348 1.00 90.44 149 ILE A N 1
ATOM 1205 C CA . ILE A 1 149 ? 13.934 16.184 -18.212 1.00 90.44 149 ILE A CA 1
ATOM 1206 C C . ILE A 1 149 ? 14.524 14.847 -18.684 1.00 90.44 149 ILE A C 1
ATOM 1208 O O . ILE A 1 149 ? 15.499 14.365 -18.117 1.00 90.44 149 ILE A O 1
ATOM 1212 N N . LEU A 1 150 ? 13.946 14.206 -19.702 1.00 92.44 150 LEU A N 1
ATOM 1213 C CA . LEU A 1 150 ? 14.446 12.916 -20.185 1.00 92.44 150 LEU A CA 1
ATOM 1214 C C . LEU A 1 150 ? 15.805 13.027 -20.886 1.00 92.44 150 LEU A C 1
ATOM 1216 O O . LEU A 1 150 ? 16.579 12.069 -20.825 1.00 92.44 150 LEU A O 1
ATOM 1220 N N . GLU A 1 151 ? 16.108 14.172 -21.498 1.00 93.56 151 GLU A N 1
ATOM 1221 C CA . GLU A 1 151 ? 17.420 14.467 -22.085 1.00 93.56 151 GLU A CA 1
ATOM 1222 C C . GLU A 1 151 ? 18.534 14.511 -21.026 1.00 93.56 151 GLU A C 1
ATOM 1224 O O . GLU A 1 151 ? 19.641 14.046 -21.293 1.00 93.56 151 GLU A O 1
ATOM 1229 N N . GLU A 1 152 ? 18.234 14.951 -19.797 1.00 92.88 152 GLU A N 1
ATOM 1230 C CA . GLU A 1 152 ? 19.183 14.939 -18.669 1.00 92.88 152 GLU A CA 1
ATOM 1231 C C . GLU A 1 152 ? 19.498 13.516 -18.161 1.00 92.88 152 GLU A C 1
ATOM 1233 O O . GLU A 1 152 ? 20.559 13.271 -17.583 1.00 92.88 152 GLU A O 1
ATOM 1238 N N . TYR A 1 153 ? 18.595 12.550 -18.384 1.00 91.62 153 TYR A N 1
ATOM 1239 C CA . TYR A 1 153 ? 18.690 11.188 -17.839 1.00 91.62 153 TYR A CA 1
ATOM 1240 C C . TYR A 1 153 ? 18.540 10.092 -18.913 1.00 91.62 153 TYR A C 1
ATOM 1242 O O . TYR A 1 153 ? 17.690 9.201 -18.777 1.00 91.62 153 TYR A O 1
ATOM 1250 N N . PRO A 1 154 ? 19.390 10.053 -19.956 1.00 90.00 154 PRO A N 1
ATOM 1251 C CA . PRO A 1 154 ? 19.166 9.226 -21.147 1.00 90.00 154 PRO A CA 1
ATOM 1252 C C . PRO A 1 154 ? 19.105 7.718 -20.854 1.00 90.00 154 PRO A C 1
ATOM 1254 O O . PRO A 1 154 ? 18.349 6.979 -21.486 1.00 90.00 154 PRO A O 1
ATOM 1257 N N . GLN A 1 155 ? 19.866 7.231 -19.870 1.00 87.62 155 GLN A N 1
ATOM 1258 C CA . GLN A 1 155 ? 19.856 5.812 -19.493 1.00 87.62 155 GLN A CA 1
ATOM 1259 C C . GLN A 1 155 ? 18.585 5.408 -18.739 1.00 87.62 155 GLN A C 1
ATOM 1261 O O . GLN A 1 155 ? 18.056 4.317 -18.959 1.00 87.62 155 GLN A O 1
ATOM 1266 N N . ALA A 1 156 ? 18.083 6.281 -17.864 1.00 88.06 156 ALA A N 1
ATOM 1267 C CA . ALA A 1 156 ? 16.824 6.057 -17.163 1.00 88.06 156 ALA A CA 1
ATOM 1268 C C . ALA A 1 156 ? 15.642 6.177 -18.137 1.00 88.06 156 ALA A C 1
ATOM 1270 O O . ALA A 1 156 ? 14.752 5.328 -18.129 1.00 88.06 156 ALA A O 1
ATOM 1271 N N . ALA A 1 157 ? 15.690 7.157 -19.047 1.00 89.81 157 ALA A N 1
ATOM 1272 C CA . ALA A 1 157 ? 14.674 7.392 -20.069 1.00 89.81 157 ALA A CA 1
ATOM 1273 C C . ALA A 1 157 ? 14.427 6.162 -20.960 1.00 89.81 157 ALA A C 1
ATOM 1275 O O . ALA A 1 157 ? 13.278 5.827 -21.230 1.00 89.81 157 ALA A O 1
ATOM 1276 N N . ARG A 1 158 ? 15.480 5.422 -21.341 1.00 90.69 158 ARG A N 1
ATOM 1277 C CA . ARG A 1 158 ? 15.363 4.177 -22.134 1.00 90.69 158 ARG A CA 1
ATOM 1278 C C . ARG A 1 158 ? 14.594 3.056 -21.429 1.00 90.69 158 ARG A C 1
ATOM 1280 O O . ARG A 1 158 ? 14.065 2.167 -22.090 1.00 90.69 158 ARG A O 1
ATOM 1287 N N . LYS A 1 159 ? 14.563 3.067 -20.096 1.00 93.06 159 LYS A N 1
ATOM 1288 C CA . LYS A 1 159 ? 13.908 2.042 -19.267 1.00 93.06 159 LYS A CA 1
ATOM 1289 C C . LYS A 1 159 ? 12.558 2.503 -18.721 1.00 93.06 159 LYS A C 1
ATOM 1291 O O . LYS A 1 159 ? 11.814 1.678 -18.187 1.00 93.06 159 LYS A O 1
ATOM 1296 N N . LEU A 1 160 ? 12.263 3.797 -18.832 1.00 94.56 160 LEU A N 1
ATOM 1297 C CA . LEU A 1 160 ? 11.090 4.434 -18.258 1.00 94.56 160 LEU A CA 1
ATOM 1298 C C . LEU A 1 160 ? 9.815 4.045 -19.009 1.00 94.56 160 LEU A C 1
ATOM 1300 O O . LEU A 1 160 ? 9.713 4.174 -20.227 1.00 94.56 160 LEU A O 1
ATOM 1304 N N . VAL A 1 161 ? 8.801 3.662 -18.245 1.00 94.31 161 VAL A N 1
ATOM 1305 C CA . VAL A 1 161 ? 7.427 3.470 -18.691 1.00 94.31 161 VAL A CA 1
ATOM 1306 C C . VAL A 1 161 ? 6.533 4.301 -17.780 1.00 94.31 161 VAL A C 1
ATOM 1308 O O . VAL A 1 161 ? 6.443 4.044 -16.582 1.00 94.31 161 VAL A O 1
ATOM 1311 N N . ILE A 1 162 ? 5.857 5.303 -18.342 1.00 93.44 162 ILE A N 1
ATOM 1312 C CA . ILE A 1 162 ? 4.853 6.079 -17.605 1.00 93.44 162 ILE A CA 1
ATOM 1313 C C . ILE A 1 162 ? 3.485 5.461 -17.884 1.00 93.44 162 ILE A C 1
ATOM 1315 O O . ILE A 1 162 ? 3.049 5.427 -19.035 1.00 93.44 162 ILE A O 1
ATOM 1319 N N . LEU A 1 163 ? 2.820 4.966 -16.840 1.00 92.44 163 LEU A N 1
ATOM 1320 C CA . LEU A 1 163 ? 1.481 4.381 -16.934 1.00 92.44 163 LEU A CA 1
ATOM 1321 C C . LEU A 1 163 ? 0.469 5.335 -16.313 1.00 92.44 163 LEU A C 1
ATOM 1323 O O . LEU A 1 163 ? 0.153 5.239 -15.132 1.00 92.44 163 LEU A O 1
ATOM 1327 N N . ASP A 1 164 ? -0.019 6.271 -17.119 1.00 86.06 164 ASP A N 1
ATOM 1328 C CA . ASP A 1 164 ? -1.050 7.209 -16.687 1.00 86.06 164 ASP A CA 1
ATOM 1329 C C . ASP A 1 164 ? -2.424 6.525 -16.622 1.00 86.06 164 ASP A C 1
ATOM 1331 O O . ASP A 1 164 ? -2.738 5.644 -17.427 1.00 86.06 164 ASP A O 1
ATOM 1335 N N . ARG A 1 165 ? -3.274 6.974 -15.698 1.00 84.00 165 ARG A N 1
ATOM 1336 C CA . ARG A 1 165 ? -4.659 6.523 -15.566 1.00 84.00 165 ARG A CA 1
ATOM 1337 C C . ARG A 1 165 ? -5.435 6.683 -16.872 1.00 84.00 165 ARG A C 1
ATOM 1339 O O . ARG A 1 165 ? -6.235 5.815 -17.199 1.00 84.00 165 ARG A O 1
ATOM 1346 N N . SER A 1 166 ? -5.173 7.743 -17.639 1.00 83.69 166 SER A N 1
ATOM 1347 C CA . SER A 1 166 ? -5.781 7.973 -18.962 1.00 83.69 166 SER A CA 1
ATOM 1348 C C . SER A 1 166 ? -5.542 6.818 -19.951 1.00 83.69 166 SER A C 1
ATOM 1350 O O . SER A 1 166 ? -6.364 6.563 -20.828 1.00 83.69 166 SER A O 1
ATOM 1352 N N . MET A 1 167 ? -4.450 6.070 -19.774 1.00 83.75 167 MET A N 1
ATOM 1353 C CA . MET A 1 167 ? -4.074 4.919 -20.598 1.00 83.75 167 MET A CA 1
ATOM 1354 C C . MET A 1 167 ? -4.656 3.597 -20.079 1.00 83.75 167 MET A C 1
ATOM 1356 O O . MET A 1 167 ? -4.449 2.544 -20.688 1.00 83.75 167 MET A O 1
ATOM 1360 N N . ILE A 1 168 ? -5.345 3.621 -18.937 1.00 86.81 168 ILE A N 1
ATOM 1361 C CA . ILE A 1 168 ? -5.867 2.443 -18.255 1.00 86.81 168 ILE A CA 1
ATOM 1362 C C . ILE A 1 168 ? -7.386 2.514 -18.260 1.00 86.81 168 ILE A C 1
ATOM 1364 O O . ILE A 1 168 ? -7.988 3.327 -17.568 1.00 86.81 168 ILE A O 1
ATOM 1368 N N . ARG A 1 169 ? -8.026 1.611 -19.005 1.00 81.00 169 ARG A N 1
ATOM 1369 C CA . ARG A 1 169 ? -9.483 1.462 -18.960 1.00 81.00 169 ARG A CA 1
ATOM 1370 C C . ARG A 1 169 ? -9.860 0.746 -17.661 1.00 81.00 169 ARG A C 1
ATOM 1372 O O . ARG A 1 169 ? -9.531 -0.440 -17.537 1.00 81.00 169 ARG A O 1
ATOM 1379 N N . PRO A 1 170 ? -10.525 1.410 -16.694 1.00 75.75 170 PRO A N 1
ATOM 1380 C CA . PRO A 1 170 ? -10.966 0.739 -15.484 1.00 75.75 170 PRO A CA 1
ATOM 1381 C C . PRO A 1 170 ? -11.918 -0.386 -15.869 1.00 75.75 170 PRO A C 1
ATOM 1383 O O . PRO A 1 170 ? -12.741 -0.245 -16.778 1.00 75.75 170 PRO A O 1
ATOM 1386 N N . ARG A 1 171 ? -11.821 -1.525 -15.185 1.00 68.56 171 ARG A N 1
ATOM 1387 C CA . ARG A 1 171 ? -12.832 -2.562 -15.381 1.00 68.56 171 ARG A CA 1
ATOM 1388 C C . ARG A 1 171 ? -14.153 -2.033 -14.837 1.00 68.56 171 ARG A C 1
ATOM 1390 O O . ARG A 1 171 ? -14.229 -1.700 -13.659 1.00 68.56 171 ARG A O 1
ATOM 1397 N N . VAL A 1 172 ? -15.195 -2.023 -15.669 1.00 61.31 172 VAL A N 1
ATOM 1398 C CA . VAL A 1 172 ? -16.569 -1.849 -15.187 1.00 61.31 172 VAL A CA 1
ATOM 1399 C C . VAL A 1 172 ? -16.886 -3.067 -14.331 1.00 61.31 172 VAL A C 1
ATOM 1401 O O . VAL A 1 172 ? -17.206 -4.151 -14.824 1.00 61.31 172 VAL A O 1
ATOM 1404 N N . VAL A 1 173 ? -16.718 -2.920 -13.023 1.00 56.56 173 VAL A N 1
ATOM 1405 C CA . VAL A 1 173 ? -17.137 -3.940 -12.077 1.00 56.56 173 VAL A CA 1
ATOM 1406 C C . VAL A 1 173 ? -18.643 -3.790 -11.963 1.00 56.56 173 VAL A C 1
ATOM 1408 O O . VAL A 1 173 ? -19.122 -2.888 -11.280 1.00 56.56 173 VAL A O 1
ATOM 1411 N N . LYS A 1 174 ? -19.406 -4.661 -12.640 1.00 47.91 174 LYS A N 1
ATOM 1412 C CA . LYS A 1 174 ? -20.835 -4.806 -12.337 1.00 47.91 174 LYS A CA 1
ATOM 1413 C C . LYS A 1 174 ? -20.932 -5.005 -10.826 1.00 47.91 174 LYS A C 1
ATOM 1415 O O . LYS A 1 174 ? -20.349 -5.965 -10.310 1.00 47.91 174 LYS A O 1
ATOM 1420 N N . LYS A 1 175 ? -21.588 -4.074 -10.122 1.00 48.50 175 LYS A N 1
ATOM 1421 C CA . LYS A 1 175 ? -21.923 -4.242 -8.708 1.00 48.50 175 LYS A CA 1
ATOM 1422 C C . LYS A 1 175 ? -22.760 -5.514 -8.648 1.00 48.50 175 LYS A C 1
ATOM 1424 O O . LYS A 1 175 ? -23.938 -5.493 -8.978 1.00 48.50 175 LYS A O 1
ATOM 1429 N N . LYS A 1 176 ? -22.141 -6.650 -8.317 1.00 42.19 176 LYS A N 1
ATOM 1430 C CA . LYS A 1 176 ? -22.915 -7.780 -7.824 1.00 42.19 176 LYS A CA 1
ATOM 1431 C C . LYS A 1 176 ? -23.520 -7.254 -6.537 1.00 42.19 176 LYS A C 1
ATOM 1433 O O . LYS A 1 176 ? -22.771 -6.932 -5.616 1.00 42.19 176 LYS A O 1
ATOM 1438 N N . THR A 1 177 ? -24.834 -7.084 -6.530 1.00 41.16 177 THR A N 1
ATOM 1439 C CA . THR A 1 177 ? -25.614 -6.923 -5.311 1.00 41.16 177 THR A CA 1
ATOM 1440 C C . THR A 1 177 ? -25.265 -8.139 -4.467 1.00 41.16 177 THR A C 1
ATOM 1442 O O . THR A 1 177 ? -25.642 -9.260 -4.797 1.00 41.16 177 THR A O 1
ATOM 1445 N N . VAL A 1 178 ? -24.384 -7.955 -3.487 1.00 43.91 178 VAL A N 1
ATOM 1446 C CA . VAL A 1 178 ? -24.123 -8.996 -2.503 1.00 43.91 178 VAL A CA 1
ATOM 1447 C C . VAL A 1 178 ? -25.310 -8.910 -1.566 1.00 43.91 178 VAL A C 1
ATOM 1449 O O . VAL A 1 178 ? -25.350 -8.038 -0.705 1.00 43.91 178 VAL A O 1
ATOM 1452 N N . THR A 1 179 ? -26.310 -9.745 -1.816 1.00 41.53 179 THR A N 1
ATOM 1453 C CA . THR A 1 179 ? -27.296 -10.101 -0.808 1.00 41.53 179 THR A CA 1
ATOM 1454 C C . THR A 1 179 ? -26.576 -10.889 0.286 1.00 41.53 179 THR A C 1
ATOM 1456 O O . THR A 1 179 ? -25.895 -11.873 0.011 1.00 41.53 179 THR A O 1
ATOM 1459 N N . ASP A 1 180 ? -26.675 -10.357 1.501 1.00 47.28 180 ASP A N 1
ATOM 1460 C CA . ASP A 1 180 ? -26.472 -10.984 2.804 1.00 47.28 180 ASP A CA 1
ATOM 1461 C C . ASP A 1 1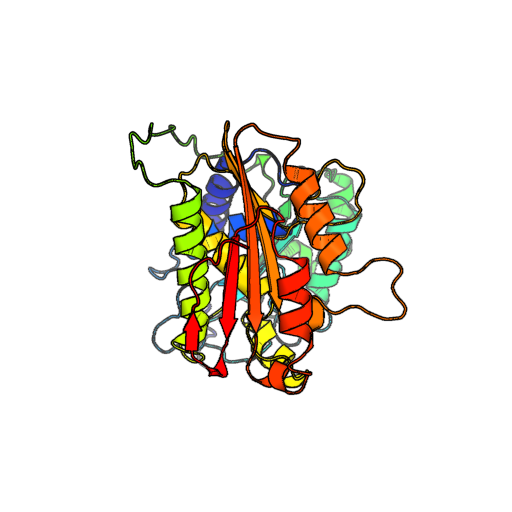80 ? -25.204 -11.810 3.070 1.00 47.28 180 ASP A C 1
ATOM 1463 O O . ASP A 1 180 ? -25.083 -12.995 2.769 1.00 47.28 180 ASP A O 1
ATOM 1467 N N . SER A 1 181 ? -24.340 -11.228 3.904 1.00 43.31 181 SER A N 1
ATOM 1468 C CA . SER A 1 181 ? -24.031 -11.910 5.160 1.00 43.31 181 SER A CA 1
ATOM 1469 C C . SER A 1 181 ? -24.291 -10.936 6.307 1.00 43.31 181 SER A C 1
ATOM 1471 O O . SER A 1 181 ? -23.568 -9.947 6.432 1.00 43.31 181 SER A O 1
ATOM 1473 N N . GLN A 1 182 ? -25.281 -11.232 7.150 1.00 46.38 182 GLN A N 1
ATOM 1474 C CA . GLN A 1 182 ? -25.640 -10.512 8.384 1.00 46.38 182 GLN A CA 1
ATOM 1475 C C . GLN A 1 182 ? -24.520 -10.461 9.454 1.00 46.38 182 GLN A C 1
ATOM 1477 O O . GLN A 1 182 ? -24.790 -10.213 10.623 1.00 46.38 182 GLN A O 1
ATOM 1482 N N . SER A 1 183 ? -23.250 -10.712 9.117 1.00 56.41 183 SER A N 1
ATOM 1483 C CA . SER A 1 183 ? -22.164 -10.439 10.061 1.00 56.41 183 SER A CA 1
ATOM 1484 C C . SER A 1 183 ? -21.860 -8.947 10.037 1.00 56.41 183 SER A C 1
ATOM 1486 O O . SER A 1 183 ? -21.476 -8.429 8.976 1.00 56.41 183 SER A O 1
ATOM 1488 N N . SER A 1 184 ? -21.991 -8.293 11.192 1.00 78.81 184 SER A N 1
ATOM 1489 C CA . SER A 1 184 ? -21.667 -6.876 11.365 1.00 78.81 184 SER A CA 1
ATOM 1490 C C . SER A 1 184 ? -20.280 -6.563 10.778 1.00 78.81 184 SER A C 1
ATOM 1492 O O . SER A 1 184 ? -19.361 -7.392 10.823 1.00 78.81 184 SER A O 1
ATOM 1494 N N . LEU A 1 185 ? -20.103 -5.384 10.171 1.00 82.38 185 LEU A N 1
ATOM 1495 C CA . LEU A 1 185 ? -18.797 -4.956 9.650 1.00 82.38 185 LEU A CA 1
ATOM 1496 C C . LEU A 1 185 ? -17.717 -5.022 10.748 1.00 82.38 185 LEU A C 1
ATOM 1498 O O . LEU A 1 185 ? -16.594 -5.466 10.492 1.00 82.38 185 LEU A O 1
ATOM 1502 N N . ILE A 1 186 ? -18.106 -4.680 11.978 1.00 85.88 186 ILE A N 1
ATOM 1503 C CA . ILE A 1 186 ? -17.325 -4.802 13.214 1.00 85.88 186 ILE A CA 1
ATOM 1504 C C . ILE A 1 186 ? -16.795 -6.232 13.401 1.00 85.88 186 ILE A C 1
ATOM 1506 O O . ILE A 1 186 ? -15.596 -6.409 13.630 1.00 85.88 186 ILE A O 1
ATOM 1510 N N . ASP A 1 187 ? -17.628 -7.265 13.238 1.00 86.19 187 ASP A N 1
ATOM 1511 C CA . ASP A 1 187 ? -17.200 -8.665 13.367 1.00 86.19 187 ASP A CA 1
ATOM 1512 C C . ASP A 1 187 ? -16.200 -9.074 12.284 1.00 86.19 187 ASP A C 1
ATOM 1514 O O . ASP A 1 187 ? -15.237 -9.801 12.551 1.00 86.19 187 ASP A O 1
ATOM 1518 N N . GLN A 1 188 ? -16.413 -8.624 11.045 1.00 89.56 188 GLN A N 1
ATOM 1519 C CA . GLN A 1 188 ? -15.519 -8.939 9.927 1.00 89.56 188 GLN A CA 1
ATOM 1520 C C . GLN A 1 188 ? -14.139 -8.307 10.128 1.00 89.56 188 GLN A C 1
ATOM 1522 O O . GLN A 1 188 ? -13.117 -8.975 9.937 1.00 89.56 188 GLN A O 1
ATOM 1527 N N . ILE A 1 189 ? -14.107 -7.046 10.562 1.00 91.38 189 ILE A N 1
ATOM 1528 C CA . ILE A 1 189 ? -12.874 -6.323 10.885 1.00 91.38 189 ILE A CA 1
ATOM 1529 C C . ILE A 1 189 ? -12.183 -6.969 12.082 1.00 91.38 189 ILE A C 1
ATOM 1531 O O . ILE A 1 189 ? -11.000 -7.291 11.995 1.00 91.38 189 ILE A O 1
ATOM 1535 N N . SER A 1 190 ? -12.925 -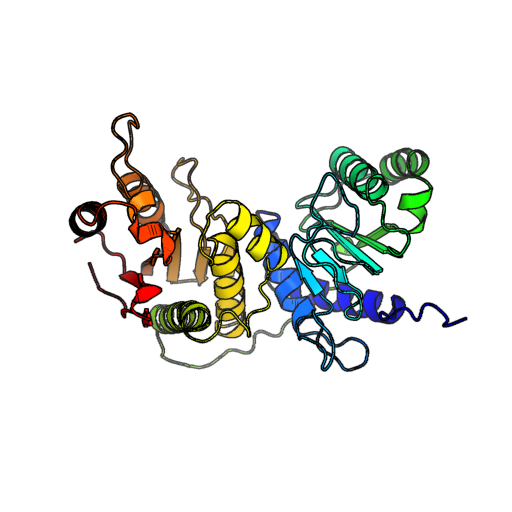7.271 13.147 1.00 90.44 190 SER A N 1
ATOM 1536 C CA . SER A 1 190 ? -12.411 -7.959 14.335 1.00 90.44 190 SER A CA 1
ATOM 1537 C C . SER A 1 190 ? -11.755 -9.296 13.984 1.00 90.44 190 SER A C 1
ATOM 1539 O O . SER A 1 190 ? -10.663 -9.611 14.462 1.00 90.44 190 SER A O 1
ATOM 1541 N N . LYS A 1 191 ? -12.382 -10.088 13.103 1.00 90.38 191 LYS A N 1
ATOM 1542 C CA . LYS A 1 191 ? -11.806 -11.338 12.579 1.00 90.38 191 LYS A CA 1
ATOM 1543 C C . LYS A 1 191 ? -10.532 -11.084 11.772 1.00 90.38 191 LYS A C 1
ATOM 1545 O O . LYS A 1 191 ? -9.586 -11.862 11.895 1.00 90.38 191 LYS A O 1
ATOM 1550 N N . CYS A 1 192 ? -10.482 -10.015 10.975 1.00 92.00 192 CYS A N 1
ATOM 1551 C CA . CYS A 1 192 ? -9.278 -9.633 10.238 1.00 92.00 192 CYS A CA 1
ATOM 1552 C C . CYS A 1 192 ? -8.140 -9.241 11.185 1.00 92.00 192 CYS A C 1
ATOM 1554 O O . CYS A 1 192 ? -7.059 -9.801 11.042 1.00 92.00 192 CYS A O 1
ATOM 1556 N N . ILE A 1 193 ? -8.391 -8.388 12.185 1.00 91.25 193 ILE A N 1
ATOM 1557 C CA . ILE A 1 193 ? -7.405 -7.988 13.204 1.00 91.25 193 ILE A CA 1
ATOM 1558 C C . ILE A 1 193 ? -6.848 -9.225 13.913 1.00 91.25 193 ILE A C 1
ATOM 1560 O O . ILE A 1 193 ? -5.637 -9.442 13.904 1.00 91.25 193 ILE A O 1
ATOM 1564 N N . LYS A 1 194 ? -7.715 -10.099 14.444 1.00 87.44 194 LYS A N 1
ATOM 1565 C CA . LYS A 1 194 ? -7.295 -11.349 15.106 1.00 87.44 194 LYS A CA 1
ATOM 1566 C C . LYS A 1 194 ? -6.454 -12.237 14.187 1.00 87.44 194 LYS A C 1
ATOM 1568 O O . LYS A 1 194 ? -5.441 -12.785 14.615 1.00 87.44 194 LYS A O 1
ATOM 1573 N N . ALA A 1 195 ? -6.854 -12.383 12.923 1.00 84.69 195 ALA A N 1
ATOM 1574 C CA . ALA A 1 195 ? -6.115 -13.187 11.956 1.00 84.69 195 ALA A CA 1
ATOM 1575 C C . ALA A 1 195 ? -4.749 -12.578 11.602 1.00 84.69 195 ALA A C 1
ATOM 1577 O O . ALA A 1 195 ? -3.799 -13.330 11.385 1.00 84.69 195 ALA A O 1
ATOM 1578 N N . THR A 1 196 ? -4.645 -11.246 11.552 1.00 85.31 196 THR A N 1
ATOM 1579 C CA . THR A 1 196 ? -3.376 -10.531 11.377 1.00 85.31 196 THR A CA 1
ATOM 1580 C C . THR A 1 196 ? -2.476 -10.732 12.594 1.00 85.31 196 THR A C 1
ATOM 1582 O O . THR A 1 196 ? -1.346 -11.169 12.424 1.00 85.31 196 THR A O 1
ATOM 1585 N N . LEU A 1 197 ? -2.985 -10.539 13.817 1.00 80.88 197 LEU A N 1
ATOM 1586 C CA . LEU A 1 197 ? -2.239 -10.773 15.064 1.00 80.88 197 LEU A CA 1
ATOM 1587 C C . LEU A 1 197 ? -1.719 -12.217 15.163 1.00 80.88 197 LEU A C 1
ATOM 1589 O O . LEU A 1 197 ? -0.566 -12.450 15.515 1.00 80.88 197 LEU A O 1
ATOM 1593 N N . ASN A 1 198 ? -2.531 -13.198 14.763 1.00 75.94 198 ASN A N 1
ATOM 1594 C CA . ASN A 1 198 ? -2.145 -14.609 14.772 1.00 75.94 198 ASN A CA 1
ATOM 1595 C C . ASN A 1 198 ? -1.030 -14.963 13.761 1.00 75.94 198 ASN A C 1
ATOM 1597 O O . ASN A 1 198 ? -0.350 -15.969 13.958 1.00 75.94 198 ASN A O 1
ATOM 1601 N N . LEU A 1 199 ? -0.803 -14.167 12.701 1.00 69.44 199 LEU A N 1
ATOM 1602 C CA . LEU A 1 199 ? 0.378 -14.357 11.839 1.00 69.44 199 LEU A CA 1
ATOM 1603 C C . LEU A 1 199 ? 1.676 -14.173 12.630 1.00 69.44 199 LEU A C 1
ATOM 1605 O O . LEU A 1 199 ? 2.636 -14.908 12.407 1.00 69.44 199 LEU A O 1
ATOM 1609 N N . TYR A 1 200 ? 1.679 -13.232 13.571 1.00 65.81 200 TYR A N 1
ATOM 1610 C CA . TYR A 1 200 ? 2.845 -12.928 14.390 1.00 65.81 200 TYR A CA 1
ATOM 1611 C C . TYR A 1 200 ? 3.090 -13.996 15.461 1.00 65.81 200 TYR A C 1
ATOM 1613 O O . TYR A 1 200 ? 4.238 -14.352 15.705 1.00 65.81 200 TYR A O 1
ATOM 1621 N N . GLY A 1 201 ? 2.031 -14.593 16.019 1.00 57.56 201 GLY A N 1
ATOM 1622 C CA . GLY A 1 201 ? 2.151 -15.622 17.062 1.00 57.56 201 GLY A CA 1
ATOM 1623 C C . GLY A 1 201 ? 2.504 -17.032 16.603 1.00 57.56 201 GLY A C 1
ATOM 1624 O O . GLY A 1 201 ? 2.942 -17.849 17.413 1.00 57.56 201 GLY A O 1
ATOM 1625 N N . LYS A 1 202 ? 2.336 -17.355 15.312 1.00 53.34 202 LYS A N 1
ATOM 1626 C CA . LYS A 1 202 ? 2.495 -18.741 14.841 1.00 53.34 202 LYS A CA 1
ATOM 1627 C C . LYS A 1 202 ? 3.747 -19.050 14.036 1.00 53.34 202 LYS A C 1
ATOM 1629 O O . LYS A 1 202 ? 4.037 -20.237 13.934 1.00 53.34 202 LYS A O 1
ATOM 1634 N N . SER A 1 203 ? 4.501 -18.089 13.482 1.00 48.31 203 SER A N 1
ATOM 1635 C CA . SER A 1 203 ? 5.768 -18.394 12.779 1.00 48.31 203 SER A CA 1
ATOM 1636 C C . SER A 1 203 ? 6.548 -17.159 12.294 1.00 48.31 203 SER A C 1
ATOM 1638 O O . SER A 1 203 ? 6.361 -16.722 11.158 1.00 48.31 203 SER A O 1
ATOM 1640 N N . ARG A 1 204 ? 7.569 -16.716 13.051 1.00 48.19 204 ARG A N 1
ATOM 1641 C CA . ARG A 1 204 ? 8.639 -15.816 12.540 1.00 48.19 204 ARG A CA 1
ATOM 1642 C C . ARG A 1 204 ? 9.302 -16.353 11.245 1.00 48.19 204 ARG A C 1
ATOM 1644 O O . ARG A 1 204 ? 9.817 -15.578 10.453 1.00 48.19 204 ARG A O 1
ATOM 1651 N N . ARG A 1 205 ? 9.259 -17.676 10.994 1.00 42.41 205 ARG A N 1
ATOM 1652 C CA . ARG A 1 205 ? 9.894 -18.361 9.841 1.00 42.41 205 ARG A CA 1
ATOM 1653 C C . ARG A 1 205 ? 9.039 -18.483 8.566 1.00 42.41 205 ARG A C 1
ATOM 1655 O O . ARG A 1 205 ? 9.587 -18.821 7.521 1.00 42.41 205 ARG A O 1
ATOM 1662 N N . GLN A 1 206 ? 7.722 -18.275 8.634 1.00 40.47 206 GLN A N 1
ATOM 1663 C CA . GLN A 1 206 ? 6.816 -18.414 7.473 1.00 40.47 206 GLN A CA 1
ATOM 1664 C C . GLN A 1 206 ? 6.436 -17.071 6.849 1.00 40.47 206 GLN A C 1
ATOM 1666 O O . GLN A 1 206 ? 5.834 -17.022 5.776 1.00 40.47 206 GLN A O 1
ATOM 1671 N N . TYR A 1 207 ? 6.745 -15.986 7.547 1.00 46.28 207 TYR A N 1
ATOM 1672 C CA . TYR A 1 207 ? 6.321 -14.662 7.167 1.00 46.28 207 TYR A CA 1
ATOM 1673 C C . TYR A 1 207 ? 7.193 -14.142 6.020 1.00 46.28 207 TYR A C 1
ATOM 1675 O O . TYR A 1 207 ? 8.407 -14.281 6.041 1.00 46.28 207 TYR A O 1
ATOM 1683 N N . HIS A 1 208 ? 6.569 -13.573 4.997 1.00 51.59 208 HIS A N 1
ATOM 1684 C CA . HIS A 1 208 ? 7.227 -12.750 3.989 1.00 51.59 208 HIS A CA 1
ATOM 1685 C C . HIS A 1 208 ? 6.345 -11.511 3.868 1.00 51.59 208 HIS A C 1
ATOM 1687 O O . HIS A 1 208 ? 5.301 -11.534 3.218 1.00 51.59 208 HIS A O 1
ATOM 1693 N N . GLY A 1 209 ? 6.693 -10.495 4.656 1.00 50.91 209 GLY A N 1
ATOM 1694 C CA . GLY A 1 209 ? 5.887 -9.296 4.850 1.00 50.91 209 GLY A CA 1
ATOM 1695 C C . GLY A 1 209 ? 5.816 -8.409 3.620 1.00 50.91 209 GLY A C 1
ATOM 1696 O O . GLY A 1 209 ? 6.662 -8.480 2.730 1.00 50.91 209 GLY A O 1
ATOM 1697 N N . PHE A 1 210 ? 4.838 -7.507 3.637 1.00 59.00 210 PHE A N 1
ATOM 1698 C CA . PHE A 1 210 ? 4.764 -6.381 2.712 1.00 59.00 210 PHE A CA 1
ATOM 1699 C C . PHE A 1 210 ? 6.044 -5.532 2.806 1.00 59.00 210 PHE A C 1
ATOM 1701 O O . PHE A 1 210 ? 6.576 -5.105 1.787 1.00 59.00 210 PHE A O 1
ATOM 1708 N N . PHE A 1 211 ? 6.601 -5.404 4.019 1.00 56.12 211 PHE A N 1
ATOM 1709 C CA . PHE A 1 211 ? 7.841 -4.683 4.316 1.00 56.12 211 PHE A CA 1
ATOM 1710 C C . PHE A 1 211 ? 8.979 -5.592 4.799 1.00 56.12 211 PHE A C 1
ATOM 1712 O O . PHE A 1 211 ? 9.739 -5.214 5.690 1.00 56.12 211 PHE A O 1
ATOM 1719 N N . TRP A 1 212 ? 9.128 -6.801 4.243 1.00 51.19 212 TRP A N 1
ATOM 1720 C CA . TRP A 1 212 ? 10.126 -7.783 4.709 1.00 51.19 212 TRP A CA 1
ATOM 1721 C C . TRP A 1 212 ? 11.561 -7.225 4.818 1.00 51.19 212 TRP A C 1
ATOM 1723 O O . TRP A 1 212 ? 12.307 -7.603 5.716 1.00 51.19 212 TRP A O 1
ATOM 1733 N N . CYS A 1 213 ? 11.929 -6.250 3.979 1.00 48.59 213 CYS A N 1
ATOM 1734 C CA . CYS A 1 213 ? 13.218 -5.550 4.034 1.00 48.59 213 CYS A CA 1
ATOM 1735 C C . CYS A 1 213 ? 13.471 -4.729 5.313 1.00 48.59 213 CYS A C 1
ATOM 1737 O O . CYS A 1 213 ? 14.616 -4.365 5.575 1.00 48.59 213 CYS A O 1
ATOM 1739 N N . ASN A 1 214 ? 12.431 -4.409 6.090 1.00 51.66 214 ASN A N 1
ATOM 1740 C CA . ASN A 1 214 ? 12.571 -3.713 7.367 1.00 51.66 214 ASN A CA 1
ATOM 1741 C C . ASN A 1 214 ? 12.871 -4.683 8.512 1.00 51.66 214 ASN A C 1
ATOM 1743 O O . ASN A 1 214 ? 13.495 -4.270 9.471 1.00 51.66 214 ASN A O 1
ATOM 1747 N N . HIS A 1 215 ? 12.505 -5.964 8.429 1.00 51.19 215 HIS A N 1
ATOM 1748 C CA . HIS A 1 215 ? 12.586 -6.877 9.576 1.00 51.19 215 HIS A CA 1
ATOM 1749 C C . HIS A 1 215 ? 13.996 -6.978 10.184 1.00 51.19 215 HIS A C 1
ATOM 1751 O O . HIS A 1 215 ? 14.181 -6.700 11.364 1.00 51.19 215 HIS A O 1
ATOM 1757 N N . GLU A 1 216 ? 15.002 -7.309 9.376 1.00 49.31 216 GLU A N 1
ATOM 1758 C CA . GLU A 1 216 ? 16.377 -7.478 9.860 1.00 49.31 216 GLU A CA 1
ATOM 1759 C C . GLU A 1 216 ? 17.075 -6.117 10.140 1.00 49.31 216 GLU A C 1
ATOM 1761 O O . GLU A 1 216 ? 17.962 -6.027 10.987 1.00 49.31 216 GLU A O 1
ATOM 1766 N N . HIS A 1 217 ? 16.657 -5.020 9.482 1.00 48.75 217 HIS A N 1
ATOM 1767 C CA . HIS A 1 217 ? 17.168 -3.666 9.769 1.00 48.75 217 HIS A CA 1
ATOM 1768 C C . HIS A 1 217 ? 16.626 -3.120 11.097 1.00 48.75 217 HIS A C 1
ATOM 1770 O O . HIS A 1 217 ? 17.357 -2.490 11.857 1.00 48.75 217 HIS A O 1
ATOM 1776 N N . GLU A 1 218 ? 15.356 -3.392 11.381 1.00 50.66 218 GLU A N 1
ATOM 1777 C CA . GLU A 1 218 ? 14.675 -3.032 12.621 1.00 50.66 218 GLU A CA 1
ATOM 1778 C C . GLU A 1 218 ? 15.174 -3.915 13.779 1.00 50.66 218 GLU A C 1
ATOM 1780 O O . GLU A 1 218 ? 15.463 -3.387 14.851 1.00 50.66 218 GLU A O 1
ATOM 1785 N N . GLN A 1 219 ? 15.463 -5.205 13.544 1.00 53.47 219 GLN A N 1
ATOM 1786 C CA . GLN A 1 219 ? 16.167 -6.063 14.513 1.00 53.47 219 GLN A CA 1
ATOM 1787 C C . GLN A 1 219 ? 17.550 -5.519 14.895 1.00 53.47 219 GLN A C 1
ATOM 1789 O O . GLN A 1 219 ? 17.864 -5.429 16.079 1.00 53.47 219 GLN A O 1
ATOM 1794 N N . ASN A 1 220 ? 18.358 -5.085 13.920 1.00 48.22 220 ASN A N 1
ATOM 1795 C CA . ASN A 1 220 ? 19.660 -4.458 14.193 1.00 48.22 220 ASN A CA 1
ATOM 1796 C C . ASN A 1 220 ? 19.539 -3.131 14.967 1.00 48.22 220 ASN A C 1
ATOM 1798 O O . ASN A 1 220 ? 20.500 -2.688 15.591 1.00 48.22 220 ASN A O 1
ATOM 1802 N N . ARG A 1 221 ? 18.362 -2.495 14.940 1.00 46.00 221 ARG A N 1
ATOM 1803 C CA . ARG A 1 221 ? 18.020 -1.304 15.731 1.00 46.00 221 ARG A CA 1
ATOM 1804 C C . ARG A 1 221 ? 17.370 -1.643 17.079 1.00 46.00 221 ARG A C 1
ATOM 1806 O O . ARG A 1 221 ? 16.947 -0.729 17.781 1.00 46.00 221 ARG A O 1
ATOM 1813 N N . GLY A 1 222 ? 17.288 -2.925 17.441 1.00 46.16 222 GLY A N 1
ATOM 1814 C CA . GLY A 1 222 ? 16.681 -3.400 18.685 1.00 46.16 222 GLY A CA 1
ATOM 1815 C C . GLY A 1 222 ? 15.149 -3.380 18.694 1.00 46.16 222 GLY A C 1
ATOM 1816 O O . GLY A 1 222 ? 14.550 -3.478 19.762 1.00 46.16 222 GLY A O 1
ATOM 1817 N N . TRP A 1 223 ? 14.500 -3.235 17.536 1.00 47.28 223 TRP A N 1
ATOM 1818 C CA . TRP A 1 223 ? 13.046 -3.321 17.423 1.00 47.28 223 TRP A CA 1
ATOM 1819 C C . TRP A 1 223 ? 12.638 -4.782 17.256 1.00 47.28 223 TRP A C 1
ATOM 1821 O O . TRP A 1 223 ? 13.066 -5.470 16.325 1.00 47.28 223 TRP A O 1
ATOM 1831 N N . THR A 1 224 ? 11.774 -5.256 18.154 1.00 50.75 224 THR A N 1
ATOM 1832 C CA . THR A 1 224 ? 11.134 -6.560 17.991 1.00 50.75 224 THR A CA 1
ATOM 1833 C C . THR A 1 224 ? 10.021 -6.439 16.979 1.00 50.75 224 THR A C 1
ATOM 1835 O O . THR A 1 224 ? 9.110 -5.631 17.111 1.00 50.75 224 THR A O 1
ATOM 1838 N N . PHE A 1 225 ? 10.137 -7.245 15.934 1.00 53.19 225 PHE A N 1
ATOM 1839 C CA . PHE A 1 225 ? 9.092 -7.444 14.954 1.00 53.19 225 PHE A CA 1
ATOM 1840 C C . PHE A 1 225 ? 7.795 -7.923 15.627 1.00 53.19 225 PHE A C 1
ATOM 1842 O O . PHE A 1 225 ? 7.879 -8.799 16.488 1.00 53.19 225 PHE A O 1
ATOM 1849 N N . PRO A 1 226 ? 6.611 -7.451 15.187 1.00 58.16 226 PRO A N 1
ATOM 1850 C CA . PRO A 1 226 ? 6.369 -6.582 14.024 1.00 58.16 226 PRO A CA 1
ATOM 1851 C C . PRO A 1 226 ? 6.779 -5.113 14.148 1.00 58.16 226 PRO A C 1
ATOM 1853 O O . PRO A 1 226 ? 7.011 -4.607 15.233 1.00 58.16 226 PRO A O 1
ATOM 1856 N N . VAL A 1 227 ? 6.808 -4.413 13.010 1.00 70.25 227 VAL A N 1
ATOM 1857 C CA . VAL A 1 227 ? 6.731 -2.944 12.960 1.00 70.25 227 VAL A CA 1
ATOM 1858 C C . VAL A 1 227 ? 5.330 -2.514 12.529 1.00 70.25 227 VAL A C 1
ATOM 1860 O O . VAL A 1 227 ? 4.682 -3.220 11.754 1.00 70.25 227 VAL A O 1
ATOM 1863 N N . GLU A 1 228 ? 4.884 -1.351 13.003 1.00 76.00 228 GLU A N 1
ATOM 1864 C CA . GLU A 1 228 ? 3.524 -0.812 12.816 1.00 76.00 228 GLU A CA 1
ATOM 1865 C C . GLU A 1 228 ? 3.068 -0.848 11.353 1.00 76.00 228 GLU A C 1
ATOM 1867 O O . GLU A 1 228 ? 2.025 -1.412 11.028 1.00 76.00 228 GLU A O 1
ATOM 1872 N N . GLY A 1 229 ? 3.915 -0.356 10.443 1.00 76.12 229 GLY A N 1
ATOM 1873 C CA . GLY A 1 229 ? 3.606 -0.323 9.015 1.00 76.12 229 GLY A CA 1
ATOM 1874 C C . GLY A 1 229 ? 3.346 -1.707 8.413 1.00 76.12 229 GLY A C 1
ATOM 1875 O O . GLY A 1 229 ? 2.460 -1.858 7.575 1.00 76.12 229 GLY A O 1
ATOM 1876 N N . ASP A 1 230 ? 4.074 -2.741 8.845 1.00 77.19 230 ASP A N 1
ATOM 1877 C CA . ASP A 1 230 ? 3.902 -4.096 8.306 1.00 77.19 230 ASP A CA 1
ATOM 1878 C C . ASP A 1 230 ? 2.592 -4.720 8.791 1.00 77.19 230 ASP A C 1
ATOM 1880 O O . ASP A 1 230 ? 1.873 -5.331 7.997 1.00 77.19 230 ASP A O 1
ATOM 1884 N N . PHE A 1 231 ? 2.225 -4.472 10.051 1.00 82.00 231 PHE A N 1
ATOM 1885 C CA . PHE A 1 231 ? 0.908 -4.839 10.560 1.00 82.00 231 PHE A CA 1
ATOM 1886 C C . PHE A 1 231 ? -0.210 -4.131 9.784 1.00 82.00 231 PHE A C 1
ATOM 1888 O O . PHE A 1 231 ? -1.138 -4.795 9.313 1.00 82.00 231 PHE A O 1
ATOM 1895 N N . ASN A 1 232 ? -0.096 -2.813 9.592 1.00 86.62 232 ASN A N 1
ATOM 1896 C CA . ASN A 1 232 ? -1.089 -2.003 8.880 1.00 86.62 232 ASN A CA 1
ATOM 1897 C C . ASN A 1 232 ? -1.280 -2.488 7.438 1.00 86.62 232 ASN A C 1
ATOM 1899 O O . ASN A 1 232 ? -2.415 -2.655 6.988 1.00 86.62 232 ASN A O 1
ATOM 1903 N N . ALA A 1 233 ? -0.192 -2.811 6.733 1.00 83.44 233 ALA A N 1
ATOM 1904 C CA . ALA A 1 233 ? -0.249 -3.348 5.376 1.00 83.44 233 ALA A CA 1
ATOM 1905 C C . ALA A 1 233 ? -0.934 -4.725 5.311 1.00 83.44 233 ALA A C 1
ATOM 1907 O O . ALA A 1 233 ? -1.806 -4.958 4.468 1.00 83.44 233 ALA A O 1
ATOM 1908 N N . GLN A 1 234 ? -0.602 -5.649 6.220 1.00 83.50 234 GLN A N 1
ATOM 1909 C CA . GLN A 1 234 ? -1.275 -6.953 6.257 1.00 83.50 234 GLN A CA 1
ATOM 1910 C C . GLN A 1 234 ? -2.749 -6.837 6.606 1.00 83.50 234 GLN A C 1
ATOM 1912 O O . GLN A 1 234 ? -3.588 -7.515 6.002 1.00 83.50 234 GLN A O 1
ATOM 1917 N N . LEU A 1 235 ? -3.065 -5.997 7.591 1.00 90.25 235 LEU A N 1
ATOM 1918 C CA . LEU A 1 235 ? -4.436 -5.751 7.988 1.00 90.25 235 LEU A CA 1
ATOM 1919 C C . LEU A 1 235 ? -5.213 -5.175 6.804 1.00 90.25 235 LEU A C 1
ATOM 1921 O O . LEU A 1 235 ? -6.252 -5.734 6.458 1.00 90.25 235 LEU A O 1
ATOM 1925 N N . TYR A 1 236 ? -4.666 -4.178 6.104 1.00 91.69 236 TYR A N 1
ATOM 1926 C CA . TYR A 1 236 ? -5.250 -3.638 4.879 1.00 91.69 236 TYR A CA 1
ATOM 1927 C C . TYR A 1 236 ? -5.557 -4.737 3.854 1.00 91.69 236 TYR A C 1
ATOM 1929 O O . TYR A 1 236 ? -6.687 -4.848 3.380 1.00 91.69 236 TYR A O 1
ATOM 1937 N N . HIS A 1 237 ? -4.595 -5.604 3.524 1.00 87.62 237 HIS A N 1
ATOM 1938 C CA . HIS A 1 237 ? -4.815 -6.649 2.519 1.00 87.62 237 HIS A CA 1
ATOM 1939 C C . HIS A 1 237 ? -5.831 -7.705 2.944 1.00 87.62 237 HIS A C 1
ATOM 1941 O O . HIS A 1 237 ? -6.595 -8.201 2.106 1.00 87.62 237 HIS A O 1
ATOM 1947 N N . ARG A 1 238 ? -5.859 -8.061 4.231 1.00 89.00 238 ARG A N 1
ATOM 1948 C CA . ARG A 1 238 ? -6.857 -8.981 4.788 1.00 89.00 238 ARG A CA 1
ATOM 1949 C C . ARG A 1 238 ? -8.245 -8.364 4.739 1.00 89.00 238 ARG A C 1
ATOM 1951 O O . ARG A 1 238 ? -9.158 -9.017 4.237 1.00 89.00 238 ARG A O 1
ATOM 1958 N N . LEU A 1 239 ? -8.375 -7.108 5.162 1.00 92.56 239 LEU A N 1
ATOM 1959 C CA . LEU A 1 239 ? -9.611 -6.339 5.060 1.00 92.56 239 LEU A CA 1
ATOM 1960 C C . LEU A 1 239 ? -10.069 -6.264 3.604 1.00 92.56 239 LEU A C 1
ATOM 1962 O O . LEU A 1 239 ? -11.184 -6.667 3.301 1.00 92.56 239 LEU A O 1
ATOM 1966 N N . ARG A 1 240 ? -9.196 -5.882 2.668 1.00 89.88 240 ARG A N 1
ATOM 1967 C CA . ARG A 1 240 ? -9.543 -5.800 1.242 1.00 89.88 240 ARG A CA 1
ATOM 1968 C C . ARG A 1 240 ? -9.980 -7.140 0.644 1.00 89.88 240 ARG A C 1
ATOM 1970 O O . ARG A 1 240 ? -10.851 -7.172 -0.218 1.00 89.88 240 ARG A O 1
ATOM 1977 N N . SER A 1 241 ? -9.412 -8.248 1.120 1.00 87.56 241 SER A N 1
ATOM 1978 C CA . SER A 1 241 ? -9.780 -9.600 0.672 1.00 87.56 241 SER A CA 1
ATOM 1979 C C . SER A 1 241 ? -11.109 -10.099 1.244 1.00 87.56 241 SER A C 1
ATOM 1981 O O . SER A 1 241 ? -11.732 -10.979 0.650 1.00 87.56 241 SER A O 1
ATOM 1983 N N . LYS A 1 242 ? -11.494 -9.629 2.435 1.00 89.31 242 LYS A N 1
ATOM 1984 C CA . LYS A 1 242 ? -12.649 -10.142 3.187 1.00 89.31 242 LYS A CA 1
ATOM 1985 C C . LYS A 1 242 ? -13.863 -9.231 3.113 1.00 89.31 242 LYS A C 1
ATOM 1987 O O . LYS A 1 242 ? -14.980 -9.735 3.106 1.00 89.31 242 LYS A O 1
ATOM 1992 N N . LEU A 1 243 ? -13.647 -7.925 3.043 1.00 88.00 243 LEU A N 1
ATOM 1993 C CA . LEU A 1 243 ? -14.715 -6.947 2.986 1.00 88.00 243 LEU A CA 1
ATOM 1994 C C . LEU A 1 243 ? -15.307 -6.866 1.567 1.00 88.00 243 LEU A C 1
ATOM 1996 O O . LEU A 1 243 ? -14.597 -7.040 0.571 1.00 88.00 243 LEU A O 1
ATOM 2000 N N . PRO A 1 244 ? -16.611 -6.566 1.442 1.00 82.94 244 PRO A N 1
ATOM 2001 C CA . PRO A 1 244 ? -17.261 -6.303 0.167 1.00 82.94 244 PRO A CA 1
ATOM 2002 C C . PRO A 1 244 ? -16.554 -5.197 -0.612 1.00 82.94 244 PRO A C 1
ATOM 2004 O O . PRO A 1 244 ? -16.120 -4.196 -0.039 1.00 82.94 244 PRO A O 1
ATOM 2007 N N . ARG A 1 245 ? -16.527 -5.330 -1.943 1.00 76.50 245 ARG A N 1
ATOM 2008 C CA . ARG A 1 245 ? -15.802 -4.414 -2.842 1.00 76.50 245 ARG A CA 1
ATOM 2009 C C . ARG A 1 245 ? -16.185 -2.943 -2.701 1.00 76.50 245 ARG A C 1
ATOM 2011 O O . ARG A 1 245 ? -15.318 -2.107 -2.932 1.00 76.50 245 ARG A O 1
ATOM 2018 N N . GLY A 1 246 ? -17.443 -2.659 -2.354 1.00 78.06 246 GLY A N 1
ATOM 2019 C CA . GLY A 1 246 ? -17.962 -1.305 -2.136 1.00 78.06 246 GLY A CA 1
ATOM 2020 C C . GLY A 1 246 ? -17.513 -0.654 -0.826 1.00 78.06 246 GLY A C 1
ATOM 2021 O O . GLY A 1 246 ? -17.846 0.498 -0.596 1.00 78.06 246 GLY A O 1
ATOM 2022 N N . THR A 1 247 ? -16.768 -1.373 0.017 1.00 87.19 247 THR A N 1
ATOM 2023 C CA . THR A 1 247 ? -16.137 -0.801 1.208 1.00 87.19 247 THR A CA 1
ATOM 2024 C C . THR A 1 247 ? -14.889 -0.033 0.790 1.00 87.19 247 THR A C 1
ATOM 2026 O O . THR A 1 247 ? -14.031 -0.585 0.088 1.00 87.19 247 THR A O 1
ATOM 2029 N N . VAL A 1 248 ? -14.780 1.217 1.229 1.00 88.81 248 VAL A N 1
ATOM 2030 C CA . VAL A 1 248 ? -13.590 2.047 1.037 1.00 88.81 248 VAL A CA 1
ATOM 2031 C C . VAL A 1 248 ? -12.668 1.847 2.236 1.00 88.81 248 VAL A C 1
ATOM 2033 O O . VAL A 1 248 ? -13.128 1.775 3.371 1.00 88.81 248 VAL A O 1
ATOM 2036 N N . ILE A 1 249 ? -11.369 1.702 1.973 1.00 91.81 249 ILE A N 1
ATOM 2037 C CA . ILE A 1 249 ? -10.329 1.589 2.999 1.00 91.81 249 ILE A CA 1
ATOM 2038 C C . ILE A 1 249 ? -9.282 2.654 2.676 1.00 91.81 249 ILE A C 1
ATOM 2040 O O . ILE A 1 249 ? -8.650 2.596 1.617 1.00 91.81 249 ILE A O 1
ATOM 2044 N N . GLN A 1 250 ? -9.134 3.624 3.567 1.00 91.25 250 GLN A N 1
ATOM 2045 C CA . GLN A 1 250 ? -8.128 4.681 3.523 1.00 91.25 250 GLN A CA 1
ATOM 2046 C C . GLN A 1 250 ? -7.062 4.382 4.575 1.00 91.25 250 GLN A C 1
ATOM 2048 O O . GLN A 1 250 ? -7.373 3.901 5.661 1.00 91.25 250 GLN A O 1
ATOM 2053 N N . THR A 1 251 ? -5.808 4.641 4.244 1.00 90.81 251 THR A N 1
ATOM 2054 C CA . THR A 1 251 ? -4.667 4.611 5.161 1.00 90.81 251 THR A CA 1
ATOM 2055 C C . THR A 1 251 ? -4.274 6.043 5.484 1.00 90.81 251 THR A C 1
ATOM 2057 O O . THR A 1 251 ? -4.509 6.938 4.666 1.00 90.81 251 THR A O 1
ATOM 2060 N N . GLU A 1 252 ? -3.682 6.281 6.656 1.00 88.38 252 GLU A N 1
ATOM 2061 C CA . GLU A 1 252 ? -3.182 7.615 7.024 1.00 88.38 252 GLU A CA 1
ATOM 2062 C C . GLU A 1 252 ? -4.279 8.698 6.923 1.00 88.38 252 GLU A C 1
ATOM 2064 O O . GLU A 1 252 ? -4.038 9.834 6.494 1.00 88.38 252 GLU A O 1
ATOM 2069 N N . TYR A 1 253 ? -5.516 8.325 7.268 1.00 87.56 253 TYR A N 1
ATOM 2070 C CA . TYR A 1 253 ? -6.690 9.168 7.088 1.00 87.56 253 TYR A CA 1
ATOM 2071 C C . TYR A 1 253 ? -6.617 10.372 8.020 1.00 87.56 253 TYR A C 1
ATOM 2073 O O . TYR A 1 253 ? -6.375 10.231 9.218 1.00 87.56 253 TYR A O 1
ATOM 2081 N N . ARG A 1 254 ? -6.849 11.567 7.474 1.00 85.31 254 ARG A N 1
ATOM 2082 C CA . ARG A 1 254 ? -6.878 12.810 8.241 1.00 85.31 254 ARG A CA 1
ATOM 2083 C C . ARG A 1 254 ? -8.332 13.223 8.499 1.00 85.31 254 ARG A C 1
ATOM 2085 O O . ARG A 1 254 ? -8.997 13.623 7.541 1.00 85.31 254 ARG A O 1
ATOM 2092 N N . PRO A 1 255 ? -8.815 13.188 9.756 1.00 77.31 255 PRO A N 1
ATOM 2093 C CA . PRO A 1 255 ? -10.133 13.709 10.103 1.00 77.31 255 PRO A CA 1
ATOM 2094 C C . PRO A 1 255 ? -10.250 15.206 9.782 1.00 77.31 255 PRO A C 1
ATOM 2096 O O . PRO A 1 255 ? -9.270 15.952 9.836 1.00 77.31 255 PRO A O 1
ATOM 2099 N N . SER A 1 256 ? -11.463 15.670 9.480 1.00 70.94 256 SER A N 1
ATOM 2100 C CA . SER A 1 256 ? -11.732 17.066 9.098 1.00 70.94 256 SER A CA 1
ATOM 2101 C C . SER A 1 256 ? -11.579 18.075 10.245 1.00 70.94 256 SER A C 1
ATOM 2103 O O . SER A 1 256 ? -11.543 19.276 9.994 1.00 70.94 256 SER A O 1
ATOM 2105 N N . SER A 1 257 ? -11.463 17.613 11.492 1.00 63.56 257 SER A N 1
ATOM 2106 C CA . SER A 1 257 ? -11.507 18.404 12.735 1.00 63.56 257 SER A CA 1
ATOM 2107 C C . SER A 1 257 ? -10.283 19.294 13.014 1.00 63.56 257 SER A C 1
ATOM 2109 O O . SER A 1 257 ? -10.013 19.643 14.159 1.00 63.56 257 SER A O 1
ATOM 2111 N N . GLY A 1 258 ? -9.501 19.672 12.001 1.00 55.66 258 GLY A N 1
ATOM 2112 C CA . GLY A 1 258 ? -8.352 20.573 12.170 1.00 55.66 258 GLY A CA 1
ATOM 2113 C C . GLY A 1 258 ? -7.155 19.967 12.915 1.00 55.66 258 GLY A C 1
ATOM 2114 O O . GLY A 1 258 ? -6.111 20.611 13.017 1.00 55.66 258 GLY A O 1
ATOM 2115 N N . THR A 1 259 ? -7.238 18.715 13.374 1.00 63.94 259 THR A N 1
ATOM 2116 C CA . THR A 1 259 ? -6.076 18.018 13.929 1.00 63.94 259 THR A CA 1
ATOM 2117 C C . THR A 1 259 ? -5.039 17.764 12.818 1.00 63.94 259 THR A C 1
ATOM 2119 O O . THR A 1 259 ? -5.359 17.498 11.653 1.00 63.94 259 THR A O 1
ATOM 2122 N N . ASN A 1 260 ? -3.749 17.883 13.146 1.00 67.38 260 ASN A N 1
ATOM 2123 C CA . ASN A 1 260 ? -2.649 17.458 12.257 1.00 67.38 260 ASN A CA 1
ATOM 2124 C C . ASN A 1 260 ? -2.427 15.938 12.299 1.00 67.38 260 ASN A C 1
ATOM 2126 O O . ASN A 1 260 ? -1.478 15.420 11.712 1.00 67.38 260 ASN A O 1
ATOM 2130 N N . SER A 1 261 ? -3.298 15.236 13.009 1.00 75.38 261 SER A N 1
ATOM 2131 C CA . SER A 1 261 ? -3.172 13.832 13.314 1.00 75.38 261 SER A CA 1
ATOM 2132 C C . SER A 1 261 ? -3.851 12.964 12.263 1.00 75.38 261 SER A C 1
ATOM 2134 O O . SER A 1 261 ? -4.825 13.370 11.629 1.00 75.38 261 SER A O 1
ATOM 2136 N N . ARG A 1 262 ? -3.325 11.754 12.091 1.00 85.81 262 ARG A N 1
ATOM 2137 C CA . ARG A 1 262 ? -3.851 10.751 11.167 1.00 85.81 262 ARG A CA 1
ATOM 2138 C C . ARG A 1 262 ? -4.218 9.484 11.915 1.00 85.81 262 ARG A C 1
ATOM 2140 O O . ARG A 1 262 ? -3.573 9.179 12.921 1.00 85.81 262 ARG A O 1
ATOM 2147 N N . VAL A 1 263 ? -5.248 8.818 11.411 1.00 88.25 263 VAL A N 1
ATOM 2148 C CA . VAL A 1 263 ? -5.690 7.486 11.821 1.00 88.25 263 VAL A CA 1
ATOM 2149 C C . VAL A 1 263 ? -5.098 6.474 10.850 1.00 88.25 263 VAL A C 1
ATOM 2151 O O . VAL A 1 263 ? -5.160 6.681 9.633 1.00 88.25 263 VAL A O 1
ATOM 2154 N N . ASP A 1 264 ? -4.530 5.394 11.378 1.00 90.88 264 ASP A N 1
ATOM 2155 C CA . ASP A 1 264 ? -3.773 4.431 10.571 1.00 90.88 264 ASP A CA 1
ATOM 2156 C C . ASP A 1 264 ? -4.613 3.812 9.450 1.00 90.88 264 ASP A C 1
ATOM 2158 O O . ASP A 1 264 ? -4.176 3.784 8.296 1.00 90.88 264 ASP A O 1
ATOM 2162 N N . LEU A 1 265 ? -5.830 3.352 9.768 1.00 93.50 265 LEU A N 1
ATOM 2163 C CA . LEU A 1 265 ? -6.808 2.873 8.791 1.00 93.50 265 LEU A CA 1
ATOM 2164 C C . LEU A 1 265 ? -8.200 3.438 9.081 1.00 93.50 265 LEU A C 1
ATOM 2166 O O . LEU A 1 265 ? -8.685 3.386 10.209 1.00 93.50 265 LEU A O 1
ATOM 2170 N N . PHE A 1 266 ? -8.881 3.889 8.034 1.00 91.94 266 PHE A N 1
ATOM 2171 C CA . PHE A 1 266 ? -10.267 4.336 8.084 1.00 91.94 266 PHE A CA 1
ATOM 2172 C C . PHE A 1 266 ? -11.098 3.597 7.039 1.00 91.94 266 PHE A C 1
ATOM 2174 O O . PHE A 1 266 ? -10.746 3.533 5.860 1.00 91.94 266 PHE A O 1
ATOM 2181 N N . ILE A 1 267 ? -12.184 2.979 7.486 1.00 91.69 267 ILE A N 1
ATOM 2182 C CA . ILE A 1 267 ? -13.011 2.074 6.693 1.00 91.69 267 ILE A CA 1
ATOM 2183 C C . ILE A 1 267 ? -14.405 2.671 6.618 1.00 91.69 267 ILE A C 1
ATOM 2185 O O . ILE A 1 267 ? -15.009 2.937 7.652 1.00 91.69 267 ILE A O 1
ATOM 2189 N N . THR A 1 268 ? -14.930 2.852 5.409 1.00 87.38 268 THR A N 1
ATOM 2190 C CA . THR A 1 268 ? -16.240 3.482 5.213 1.00 87.38 268 THR A CA 1
ATOM 2191 C C . THR A 1 268 ? -17.161 2.683 4.300 1.00 87.38 268 THR A C 1
ATOM 2193 O O . THR A 1 268 ? -16.761 2.084 3.290 1.00 87.38 268 THR A O 1
ATOM 2196 N N . ARG A 1 269 ? -18.435 2.700 4.689 1.00 83.56 269 ARG A N 1
ATOM 2197 C CA . ARG A 1 269 ? -19.626 2.308 3.932 1.00 83.56 269 ARG A CA 1
ATOM 2198 C C . ARG A 1 269 ? -20.643 3.463 3.997 1.00 83.56 269 ARG A C 1
ATOM 2200 O O . ARG A 1 269 ? -20.397 4.424 4.724 1.00 83.56 269 ARG A O 1
ATOM 2207 N N . PRO A 1 270 ? -21.756 3.415 3.236 1.00 79.06 270 PRO A N 1
ATOM 2208 C CA . PRO A 1 270 ? -22.760 4.481 3.267 1.00 79.06 270 PRO A CA 1
ATOM 2209 C C . PRO A 1 270 ? -23.241 4.852 4.679 1.00 79.06 270 PRO A C 1
ATOM 2211 O O . PRO A 1 270 ? -23.336 6.038 4.972 1.00 79.06 270 PRO A O 1
ATOM 2214 N N . ASP A 1 271 ? -23.429 3.858 5.554 1.00 78.75 271 ASP A N 1
ATOM 2215 C CA . ASP A 1 271 ? -24.049 4.048 6.876 1.00 78.75 271 ASP A CA 1
ATOM 2216 C C . ASP A 1 271 ? -23.139 3.665 8.058 1.00 78.75 271 ASP A C 1
ATOM 2218 O O . ASP A 1 271 ? -23.588 3.667 9.203 1.00 78.75 271 ASP A O 1
ATOM 2222 N N . GLU A 1 272 ? -21.883 3.288 7.796 1.00 83.62 272 GLU A N 1
ATOM 2223 C CA . GLU A 1 272 ? -20.944 2.792 8.810 1.00 83.62 272 GLU A CA 1
ATOM 2224 C C . GLU A 1 272 ? -19.525 3.308 8.550 1.00 83.62 272 GLU A C 1
ATOM 2226 O O . GLU A 1 272 ? -18.986 3.154 7.445 1.00 83.62 272 GLU A O 1
ATOM 2231 N N . SER A 1 273 ? -18.883 3.829 9.596 1.00 86.75 273 SER A N 1
ATOM 2232 C CA . SER A 1 273 ? -17.479 4.242 9.562 1.00 86.75 273 SER A CA 1
ATOM 2233 C C . SER A 1 273 ? -16.703 3.642 10.722 1.00 86.75 273 SER A C 1
ATOM 2235 O O . SER A 1 273 ? -17.195 3.560 11.847 1.00 86.75 273 SER A O 1
ATOM 2237 N N . ILE A 1 274 ? -15.487 3.183 10.435 1.00 89.62 274 ILE A N 1
ATOM 2238 C CA . ILE A 1 274 ? -14.647 2.520 11.424 1.00 89.62 274 ILE A CA 1
ATOM 2239 C C . ILE A 1 274 ? -13.215 3.015 11.333 1.00 89.62 274 ILE A C 1
ATOM 2241 O O . ILE A 1 274 ? -12.571 2.879 10.290 1.00 89.62 274 ILE A O 1
ATOM 2245 N N . GLY A 1 275 ? -12.710 3.539 12.446 1.00 90.56 275 GLY A N 1
ATOM 2246 C CA . GLY A 1 275 ? -11.298 3.852 12.615 1.00 90.56 275 GLY A CA 1
ATOM 2247 C C . GLY A 1 275 ? -10.529 2.722 13.269 1.00 90.56 275 GLY A C 1
ATOM 2248 O O . GLY A 1 275 ? -11.031 2.043 14.166 1.00 90.56 275 GLY A O 1
ATOM 2249 N N . ILE A 1 276 ? -9.289 2.536 12.837 1.00 92.50 276 ILE A N 1
ATOM 2250 C CA . ILE A 1 276 ? -8.342 1.623 13.465 1.00 92.50 276 ILE A CA 1
ATOM 2251 C C . ILE A 1 276 ? -7.041 2.381 13.687 1.00 92.50 276 ILE A C 1
ATOM 2253 O O . ILE A 1 276 ? -6.430 2.843 12.726 1.00 92.50 276 ILE A O 1
ATOM 2257 N N . GLU A 1 277 ? -6.616 2.453 14.943 1.00 91.44 277 GLU A N 1
ATOM 2258 C CA . GLU A 1 277 ? -5.282 2.904 15.336 1.00 91.44 277 GLU A CA 1
ATOM 2259 C C . GLU A 1 277 ? -4.479 1.698 15.835 1.00 91.44 277 GLU A C 1
ATOM 2261 O O . GLU A 1 277 ? -4.990 0.850 16.573 1.00 91.44 277 GLU A O 1
ATOM 2266 N N . VAL A 1 278 ? -3.212 1.621 15.453 1.00 89.00 278 VAL A N 1
ATOM 2267 C CA . VAL A 1 278 ? -2.273 0.568 15.824 1.00 89.00 278 VAL A CA 1
ATOM 2268 C C . VAL A 1 278 ? -1.114 1.183 16.596 1.00 89.00 278 VAL A C 1
ATOM 2270 O O . VAL A 1 278 ? -0.616 2.259 16.272 1.00 89.00 278 VAL A O 1
ATOM 2273 N N . LYS A 1 279 ? -0.695 0.515 17.670 1.00 86.50 279 LYS A N 1
ATOM 2274 C CA . LYS A 1 279 ? 0.435 0.933 18.499 1.00 86.50 279 LYS A CA 1
ATOM 2275 C C . LYS A 1 279 ? 1.339 -0.249 18.817 1.00 86.50 279 LYS A C 1
ATOM 2277 O O . LYS A 1 279 ? 0.891 -1.310 19.259 1.00 86.50 279 LYS A O 1
ATOM 2282 N N . MET A 1 280 ? 2.630 -0.038 18.606 1.00 78.06 280 MET A N 1
ATOM 2283 C CA . MET A 1 280 ? 3.714 -0.961 18.905 1.00 78.06 280 MET A CA 1
ATOM 2284 C C . MET A 1 280 ? 4.243 -0.661 20.308 1.00 78.06 280 MET A C 1
ATOM 2286 O O . MET A 1 280 ? 5.119 0.184 20.495 1.00 78.06 280 MET A O 1
ATOM 2290 N N . ASN A 1 281 ? 3.734 -1.410 21.284 1.00 76.50 281 ASN A N 1
ATOM 2291 C CA . ASN A 1 281 ? 3.996 -1.347 22.724 1.00 76.50 281 ASN A CA 1
ATOM 2292 C C . ASN A 1 281 ? 3.162 -0.329 23.513 1.00 76.50 281 ASN A C 1
ATOM 2294 O O . ASN A 1 281 ? 2.808 0.755 23.049 1.00 76.50 281 ASN A O 1
ATOM 2298 N N . TRP A 1 282 ? 2.923 -0.670 24.781 1.00 77.00 282 TRP A N 1
ATOM 2299 C CA . TRP A 1 282 ? 2.204 0.187 25.730 1.00 77.00 282 TRP A CA 1
ATOM 2300 C C . TRP A 1 282 ? 2.934 1.498 26.045 1.00 77.00 282 TRP A C 1
ATOM 2302 O O . TRP A 1 282 ? 2.298 2.465 26.452 1.00 77.00 282 TRP A O 1
ATOM 2312 N N . ASP A 1 283 ? 4.248 1.571 25.838 1.00 71.81 283 ASP A N 1
ATOM 2313 C CA . ASP A 1 283 ? 5.017 2.790 26.106 1.00 71.81 283 ASP A CA 1
ATOM 2314 C C . ASP A 1 283 ? 4.780 3.899 25.092 1.00 71.81 283 ASP A C 1
ATOM 2316 O O . ASP A 1 283 ? 5.011 5.065 25.409 1.00 71.81 283 ASP A O 1
ATOM 2320 N N . GLN A 1 284 ? 4.284 3.576 23.895 1.00 74.69 284 GLN A N 1
ATOM 2321 C CA . GLN A 1 284 ? 3.815 4.613 22.981 1.00 74.69 284 GLN A CA 1
ATOM 2322 C C . GLN A 1 284 ? 2.638 5.378 23.598 1.00 74.69 284 GLN A C 1
ATOM 2324 O O . GLN A 1 284 ? 2.513 6.574 23.379 1.00 74.69 284 GLN A O 1
ATOM 2329 N N . LEU A 1 285 ? 1.863 4.729 24.471 1.00 74.19 285 LEU A N 1
ATOM 2330 C CA . LEU A 1 285 ? 0.741 5.315 25.204 1.00 74.19 285 LEU A CA 1
ATOM 2331 C C . LEU A 1 285 ? 1.160 5.986 26.527 1.00 74.19 285 LEU A C 1
ATOM 2333 O O . LEU A 1 285 ? 0.302 6.380 27.319 1.00 74.19 285 LEU A O 1
ATOM 2337 N N . ARG A 1 286 ? 2.465 6.110 26.817 1.00 68.38 286 ARG A N 1
ATOM 2338 C CA . ARG A 1 286 ? 2.935 6.683 28.087 1.00 68.38 286 ARG A CA 1
ATOM 2339 C C . ARG A 1 286 ? 2.708 8.192 28.165 1.00 68.38 286 ARG A C 1
ATOM 2341 O O . ARG A 1 286 ? 2.817 8.923 27.180 1.00 68.38 286 ARG A O 1
ATOM 2348 N N . VAL A 1 287 ? 2.549 8.668 29.396 1.00 57.81 287 VAL A N 1
ATOM 2349 C CA . VAL A 1 287 ? 2.634 10.093 29.726 1.00 57.81 287 VAL A CA 1
ATOM 2350 C C . VAL A 1 287 ? 4.092 10.528 29.589 1.00 57.81 287 VAL A C 1
ATOM 2352 O O . VAL A 1 287 ? 4.950 10.066 30.340 1.00 57.81 287 VAL A O 1
ATOM 2355 N N . GLN A 1 288 ? 4.396 11.385 28.614 1.00 60.25 288 GLN A N 1
ATOM 2356 C CA . GLN A 1 288 ? 5.720 11.997 28.519 1.00 60.25 288 GLN A CA 1
ATOM 2357 C C . GLN A 1 288 ? 5.724 13.282 29.356 1.00 60.25 288 GLN A C 1
ATOM 2359 O O . GLN A 1 288 ? 4.907 14.157 29.077 1.00 60.25 288 GLN A O 1
ATOM 2364 N N . PRO A 1 289 ? 6.627 13.429 30.345 1.00 52.56 289 PRO A N 1
ATOM 2365 C CA . PRO A 1 289 ? 6.591 14.542 31.300 1.00 52.56 289 PRO A CA 1
ATOM 2366 C C . PRO A 1 289 ? 6.749 15.929 30.656 1.00 52.56 289 PRO A C 1
ATOM 2368 O O . PRO A 1 289 ? 6.323 16.915 31.239 1.00 52.56 289 PRO A O 1
ATOM 2371 N N . ASN A 1 290 ? 7.288 15.999 29.432 1.00 59.81 290 ASN A N 1
ATOM 2372 C CA . ASN A 1 290 ? 7.555 17.254 28.720 1.00 59.81 290 ASN A CA 1
ATOM 2373 C C . ASN A 1 290 ? 6.662 17.471 27.485 1.00 59.81 290 ASN A C 1
ATOM 2375 O O . ASN A 1 290 ? 6.922 18.379 26.698 1.00 59.81 290 ASN A O 1
ATOM 2379 N N . LYS A 1 291 ? 5.636 16.638 27.261 1.00 57.22 291 LYS A N 1
ATOM 2380 C CA . LYS A 1 291 ? 4.669 16.869 26.178 1.00 57.22 291 LYS A CA 1
ATOM 2381 C C . LYS A 1 291 ? 3.390 17.470 26.749 1.00 57.22 291 LYS A C 1
ATOM 2383 O O . LYS A 1 291 ? 2.765 16.876 27.620 1.00 57.22 291 LYS A O 1
ATOM 2388 N N . ALA A 1 292 ? 2.977 18.610 26.193 1.00 49.53 292 ALA A N 1
ATOM 2389 C CA . ALA A 1 292 ? 1.740 19.304 26.562 1.00 49.53 292 ALA A CA 1
ATOM 2390 C C . ALA A 1 292 ? 0.474 18.453 26.338 1.00 49.53 292 ALA A C 1
ATOM 2392 O O . ALA A 1 292 ? -0.547 18.693 26.974 1.00 49.53 292 ALA A O 1
ATOM 2393 N N . LYS A 1 293 ? 0.541 17.449 25.452 1.00 57.81 293 LYS A N 1
ATOM 2394 C CA . LYS A 1 293 ? -0.552 16.521 25.152 1.00 57.81 293 LYS A CA 1
ATOM 2395 C C . LYS A 1 293 ? -0.062 15.082 25.219 1.00 57.81 293 LYS A C 1
ATOM 2397 O O . LYS A 1 293 ? 1.014 14.766 24.703 1.00 57.81 293 LYS A O 1
ATOM 2402 N N . GLN A 1 294 ? -0.835 14.223 25.872 1.00 67.19 294 GLN A N 1
ATOM 2403 C CA . GLN A 1 294 ? -0.488 12.813 26.024 1.00 67.19 294 GLN A CA 1
ATOM 2404 C C . GLN A 1 294 ? -0.873 12.030 24.767 1.00 67.19 294 GLN A C 1
ATOM 2406 O O . GLN A 1 294 ? -1.845 12.376 24.103 1.00 67.19 294 GLN A O 1
ATOM 2411 N N . GLU A 1 295 ? -0.134 10.967 24.436 1.00 72.75 295 GLU A N 1
ATOM 2412 C CA . GLU A 1 295 ? -0.415 10.179 23.223 1.00 72.75 295 GLU A CA 1
ATOM 2413 C C . GLU A 1 295 ? -1.801 9.525 23.283 1.00 72.75 295 GLU A C 1
ATOM 2415 O O . GLU A 1 295 ? -2.516 9.508 22.288 1.00 72.75 295 GLU A O 1
ATOM 2420 N N . VAL A 1 296 ? -2.216 9.050 24.464 1.00 74.25 296 VAL A N 1
ATOM 2421 C CA . VAL A 1 296 ? -3.579 8.537 24.679 1.00 74.25 296 VAL A CA 1
ATOM 2422 C C . VAL A 1 296 ? -4.608 9.613 24.352 1.00 74.25 296 VAL A C 1
ATOM 2424 O O . VAL A 1 296 ? -5.514 9.353 23.574 1.00 74.25 296 VAL A O 1
ATOM 2427 N N . ASP A 1 297 ? -4.430 10.831 24.862 1.00 74.06 297 ASP A N 1
ATOM 2428 C CA . ASP A 1 297 ? -5.353 11.940 24.609 1.00 74.06 297 ASP A CA 1
ATOM 2429 C C . ASP A 1 297 ? -5.367 12.321 23.116 1.00 74.06 297 ASP A C 1
ATOM 2431 O O . ASP A 1 297 ? -6.408 12.686 22.578 1.00 74.06 297 ASP A O 1
ATOM 2435 N N . ALA A 1 298 ? -4.231 12.191 22.421 1.00 77.12 298 ALA A N 1
ATOM 2436 C CA . ALA A 1 298 ? -4.156 12.385 20.977 1.00 77.12 298 ALA A CA 1
ATOM 2437 C C . ALA A 1 298 ? -4.908 11.287 20.209 1.00 77.12 298 ALA A C 1
ATOM 2439 O O . ALA A 1 298 ? -5.600 11.597 19.247 1.00 77.12 298 ALA A O 1
ATOM 2440 N N . ILE A 1 299 ? -4.812 10.019 20.616 1.00 78.62 299 ILE A N 1
ATOM 2441 C CA . ILE A 1 299 ? -5.577 8.918 20.005 1.00 78.62 299 ILE A CA 1
ATOM 2442 C C . ILE A 1 299 ? -7.075 9.114 20.249 1.00 78.62 299 ILE A C 1
ATOM 2444 O O . ILE A 1 299 ? -7.858 9.007 19.310 1.00 78.62 299 ILE A O 1
ATOM 2448 N N . LEU A 1 300 ? -7.468 9.447 21.479 1.00 76.06 300 LEU A N 1
ATOM 2449 C CA . LEU A 1 300 ? -8.861 9.720 21.834 1.00 76.06 300 LEU A CA 1
ATOM 2450 C C . LEU A 1 300 ? -9.431 10.883 21.021 1.00 76.06 300 LEU A C 1
ATOM 2452 O O . LEU A 1 300 ? -10.512 10.765 20.460 1.00 76.06 300 LEU A O 1
ATOM 2456 N N . GLU A 1 301 ? -8.686 11.981 20.889 1.00 77.31 301 GLU A N 1
ATOM 2457 C CA . GLU A 1 301 ? -9.096 13.117 20.062 1.00 77.31 301 GLU A CA 1
ATOM 2458 C C . GLU A 1 301 ? -9.229 12.733 18.583 1.00 77.31 301 GLU A C 1
ATOM 2460 O O . GLU A 1 301 ? -10.207 13.106 17.937 1.00 77.31 301 GLU A O 1
ATOM 2465 N N . LYS A 1 302 ? -8.262 11.985 18.035 1.00 79.81 302 LYS A N 1
ATOM 2466 C CA . LYS A 1 302 ? -8.301 11.518 16.641 1.00 79.81 302 LYS A CA 1
ATOM 2467 C C . LYS A 1 302 ? -9.521 10.643 16.369 1.00 79.81 302 LYS A C 1
ATOM 2469 O O . LYS A 1 302 ? -10.203 10.864 15.373 1.00 79.81 302 LYS A O 1
ATOM 2474 N N . LEU A 1 303 ? -9.753 9.645 17.222 1.00 76.50 303 LEU A N 1
ATOM 2475 C CA . LEU A 1 303 ? -10.821 8.663 17.054 1.00 76.50 303 LEU A CA 1
ATOM 2476 C C . LEU A 1 303 ? -12.195 9.288 17.343 1.00 76.50 303 LEU A C 1
ATOM 2478 O O . LEU A 1 303 ? -13.116 9.119 16.550 1.00 76.50 303 LEU A O 1
ATOM 2482 N N . GLY A 1 304 ? -12.308 10.100 18.398 1.00 72.12 304 GLY A N 1
ATOM 2483 C CA . GLY A 1 304 ? -13.533 10.834 18.732 1.00 72.12 304 GLY A CA 1
ATOM 2484 C C . GLY A 1 304 ? -13.914 11.878 17.679 1.00 72.12 304 GLY A C 1
ATOM 2485 O O . GLY A 1 304 ? -15.088 12.074 17.387 1.00 72.12 304 GLY A O 1
ATOM 2486 N N . ALA A 1 305 ? -12.941 12.496 17.003 1.00 71.31 305 ALA A N 1
ATOM 2487 C CA . ALA A 1 305 ? -13.226 13.406 15.893 1.00 71.31 305 ALA A CA 1
ATOM 2488 C C . ALA A 1 305 ? -13.901 12.736 14.680 1.00 71.31 305 ALA A C 1
ATOM 2490 O O . ALA A 1 305 ? -14.434 13.443 13.821 1.00 71.31 305 ALA A O 1
ATOM 2491 N N . MET A 1 306 ? -13.868 11.405 14.576 1.00 69.69 306 MET A N 1
ATOM 2492 C CA . MET A 1 306 ? -14.529 10.682 13.488 1.00 69.69 306 MET A CA 1
ATOM 2493 C C . MET A 1 306 ? -16.006 10.389 13.772 1.00 69.69 306 MET A C 1
ATOM 2495 O O . MET A 1 306 ? -16.772 10.234 12.821 1.00 69.69 306 MET A O 1
ATOM 2499 N N . GLU A 1 307 ? -16.424 10.379 15.044 1.00 59.84 307 GLU A N 1
ATOM 2500 C CA . GLU A 1 307 ? -17.813 10.124 15.467 1.00 59.84 307 GLU A CA 1
ATOM 2501 C C . GLU A 1 307 ? -18.809 11.132 14.875 1.00 59.84 307 GLU A C 1
ATOM 2503 O O . GLU A 1 307 ? -19.986 10.833 14.708 1.00 59.84 307 GLU A O 1
ATOM 2508 N N . VAL A 1 308 ? -18.335 12.316 14.480 1.00 54.47 308 VAL A N 1
ATOM 2509 C CA . VAL A 1 308 ? -19.169 13.420 13.981 1.00 54.47 308 VAL A CA 1
ATOM 2510 C C . VAL A 1 308 ? -19.661 13.197 12.537 1.00 54.47 308 VAL A C 1
ATOM 2512 O O . VAL A 1 308 ? -20.519 13.936 12.061 1.00 54.47 308 VAL A O 1
ATOM 2515 N N . GLN A 1 309 ? -19.141 12.201 11.807 1.00 57.66 309 GLN A N 1
ATOM 2516 C CA . GLN A 1 309 ? -19.337 12.123 10.351 1.00 57.66 309 GLN A CA 1
ATOM 2517 C C . GLN A 1 309 ? -20.391 11.112 9.861 1.00 57.66 309 GLN A C 1
ATOM 2519 O O . GLN A 1 309 ? -20.849 11.266 8.728 1.00 57.66 309 GLN A O 1
ATOM 2524 N N . GLN A 1 310 ? -20.795 10.101 10.645 1.00 62.88 310 GLN A N 1
ATOM 2525 C CA . GLN A 1 310 ? -21.773 9.079 10.217 1.00 62.88 310 GLN A CA 1
ATOM 2526 C C . GLN A 1 310 ? -22.597 8.494 11.379 1.00 62.88 310 GLN A C 1
ATOM 2528 O O . GLN A 1 310 ? -22.135 8.466 12.513 1.00 62.88 310 GLN A O 1
ATOM 2533 N N . ALA A 1 311 ? -23.803 7.987 11.079 1.00 60.25 311 ALA A N 1
ATOM 2534 C CA . ALA A 1 311 ? -24.777 7.515 12.073 1.00 60.25 311 ALA A CA 1
ATOM 2535 C C . ALA A 1 311 ? -24.318 6.294 12.892 1.00 60.25 311 ALA A C 1
ATOM 2537 O O . ALA A 1 311 ? -24.636 6.211 14.074 1.00 60.25 311 ALA A O 1
ATOM 2538 N N . ASN A 1 312 ? -23.559 5.368 12.289 1.00 75.62 312 ASN A N 1
ATOM 2539 C CA . ASN A 1 312 ? -22.944 4.250 13.005 1.00 75.62 312 ASN A CA 1
ATOM 2540 C C . ASN A 1 312 ? -21.420 4.358 12.925 1.00 75.62 312 ASN A C 1
ATOM 2542 O O . ASN A 1 312 ? -20.824 4.239 11.849 1.00 75.62 312 ASN A O 1
ATOM 254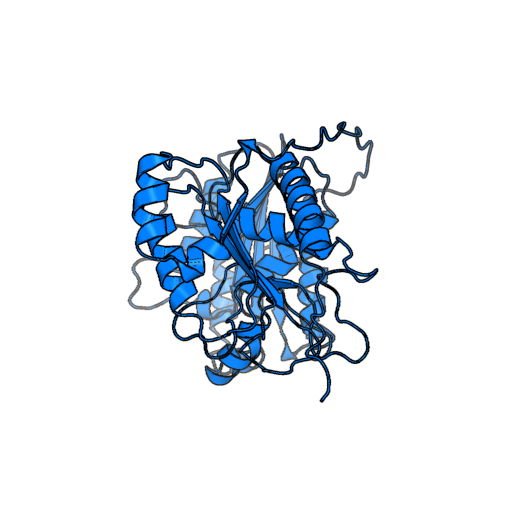6 N N . HIS A 1 313 ? -20.789 4.562 14.077 1.00 80.50 313 HIS A N 1
ATOM 2547 C CA . HIS A 1 313 ? -19.345 4.690 14.194 1.00 80.50 313 HIS A CA 1
ATOM 2548 C C . HIS A 1 313 ? -18.789 3.677 15.195 1.00 80.50 313 HIS A C 1
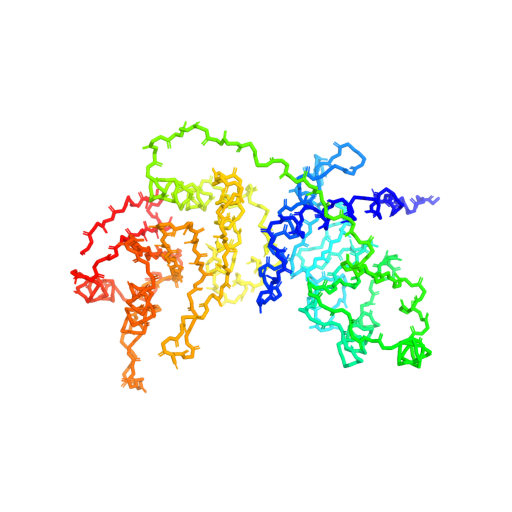ATOM 2550 O O . HIS A 1 313 ? -19.384 3.453 16.249 1.00 80.50 313 HIS A O 1
ATOM 2556 N N . ALA A 1 314 ? -17.648 3.066 14.878 1.00 85.81 314 ALA A N 1
ATOM 2557 C CA . ALA A 1 314 ? -16.912 2.242 15.830 1.00 85.81 314 ALA A CA 1
ATOM 2558 C C . ALA A 1 314 ? -15.406 2.462 15.704 1.00 85.81 314 ALA A C 1
ATOM 2560 O O . ALA A 1 314 ? -14.868 2.620 14.612 1.00 85.81 314 ALA A O 1
ATOM 2561 N N . ASN A 1 315 ? -14.713 2.399 16.833 1.00 87.44 315 ASN A N 1
ATOM 2562 C CA . ASN A 1 315 ? -13.276 2.608 16.894 1.00 87.44 315 ASN A CA 1
ATOM 2563 C C . ASN A 1 315 ? -12.564 1.369 17.420 1.00 87.44 315 ASN A C 1
ATOM 2565 O O . ASN A 1 315 ? -13.013 0.729 18.373 1.00 87.44 315 ASN A O 1
ATOM 2569 N N . PHE A 1 316 ? -11.431 1.043 16.805 1.00 89.88 316 PHE A N 1
ATOM 2570 C CA . PHE A 1 316 ? -10.542 -0.019 17.246 1.00 89.88 316 PHE A CA 1
ATOM 2571 C C . PHE A 1 316 ? -9.173 0.545 17.601 1.00 89.88 316 PHE A C 1
ATOM 2573 O O . PHE A 1 316 ? -8.548 1.239 16.802 1.00 89.88 316 PHE A O 1
ATOM 2580 N N . LEU A 1 317 ? -8.676 0.171 18.777 1.00 90.50 317 LEU A N 1
ATOM 2581 C CA . LEU A 1 317 ? -7.280 0.367 19.148 1.00 90.50 317 LEU A CA 1
ATOM 2582 C C . LEU A 1 317 ? -6.603 -1.001 19.193 1.00 90.50 317 LEU A C 1
ATOM 2584 O O . LEU A 1 317 ? -7.046 -1.887 19.921 1.00 90.50 317 LEU A O 1
ATOM 2588 N N . VAL A 1 318 ? -5.535 -1.186 18.424 1.00 89.75 318 VAL A N 1
ATOM 2589 C CA . VAL A 1 318 ? -4.735 -2.413 18.417 1.00 89.75 318 VAL A CA 1
ATOM 2590 C C . VAL A 1 318 ? -3.388 -2.128 19.065 1.00 89.75 318 VAL A C 1
ATOM 2592 O O . VAL A 1 318 ? -2.604 -1.340 18.550 1.00 89.75 318 VAL A O 1
ATOM 2595 N N . VAL A 1 319 ? -3.088 -2.792 20.178 1.00 86.31 319 VAL A N 1
ATOM 2596 C CA . VAL A 1 319 ? -1.797 -2.677 20.865 1.00 86.31 319 VAL A CA 1
ATOM 2597 C C . VAL A 1 319 ? -1.033 -3.989 20.743 1.00 86.31 319 VAL A C 1
ATOM 2599 O O . VAL A 1 319 ? -1.490 -5.039 21.199 1.00 86.31 319 VAL A O 1
ATOM 2602 N N . ILE A 1 320 ? 0.154 -3.927 20.147 1.00 81.44 320 ILE A N 1
ATOM 2603 C CA . ILE A 1 320 ? 1.031 -5.077 19.926 1.00 81.44 320 ILE A CA 1
ATOM 2604 C C . ILE A 1 320 ? 2.270 -4.903 20.794 1.00 81.44 320 ILE A C 1
ATOM 2606 O O . ILE A 1 320 ? 3.066 -3.999 20.565 1.00 81.44 320 ILE A O 1
ATOM 2610 N N . GLN A 1 321 ? 2.429 -5.756 21.800 1.00 77.69 321 GLN A N 1
ATOM 2611 C CA . GLN A 1 321 ? 3.588 -5.758 22.684 1.00 77.69 321 GLN A CA 1
ATOM 2612 C C . GLN A 1 321 ? 4.617 -6.776 22.187 1.00 77.69 321 GLN A C 1
ATOM 2614 O O . GLN A 1 321 ? 4.383 -7.985 22.262 1.00 77.69 321 GLN A O 1
ATOM 2619 N N . GLY A 1 322 ? 5.749 -6.268 21.698 1.00 70.00 322 GLY A N 1
ATOM 2620 C CA . GLY A 1 322 ? 6.885 -7.086 21.277 1.00 70.00 322 GLY A CA 1
ATOM 2621 C C . GLY A 1 322 ? 7.660 -7.663 22.463 1.00 70.00 322 GLY A C 1
ATOM 2622 O O . GLY A 1 322 ? 7.620 -7.132 23.582 1.00 70.00 322 GLY A O 1
ATOM 2623 N N . GLU A 1 323 ? 8.388 -8.749 22.206 1.00 66.31 323 GLU A N 1
ATOM 2624 C CA . GLU A 1 323 ? 9.173 -9.497 23.195 1.00 66.31 323 GLU A CA 1
ATOM 2625 C C . GLU A 1 323 ? 10.214 -8.641 23.949 1.00 66.31 323 GLU A C 1
ATOM 2627 O O . GLU A 1 323 ? 10.406 -8.835 25.156 1.00 66.31 323 GLU A O 1
ATOM 2632 N N . ASP A 1 324 ? 10.827 -7.657 23.283 1.00 59.59 324 ASP A N 1
ATOM 2633 C CA . ASP A 1 324 ? 11.872 -6.788 23.854 1.00 59.59 324 ASP A CA 1
ATOM 2634 C C . ASP A 1 324 ? 11.320 -5.516 24.509 1.00 59.59 324 ASP A C 1
ATOM 2636 O O . ASP A 1 324 ? 11.983 -4.914 25.358 1.00 59.59 324 ASP A O 1
ATOM 2640 N N . GLY A 1 325 ? 10.071 -5.142 24.210 1.00 53.69 325 GLY A N 1
ATOM 2641 C CA . GLY A 1 325 ? 9.404 -4.004 24.854 1.00 53.69 325 GLY A CA 1
ATOM 2642 C C . GLY A 1 325 ? 9.139 -4.217 26.353 1.00 53.69 325 GLY A C 1
ATOM 2643 O O . GLY A 1 325 ? 8.785 -3.287 27.064 1.00 53.69 325 GLY A O 1
ATOM 2644 N N . TYR A 1 326 ? 9.361 -5.430 26.862 1.00 50.94 326 TYR A N 1
ATOM 2645 C CA . TYR A 1 326 ? 9.255 -5.788 28.279 1.00 50.94 326 TYR A CA 1
ATOM 2646 C C . TYR A 1 326 ? 10.363 -5.213 29.172 1.00 50.94 326 TYR A C 1
ATOM 2648 O O . TYR A 1 326 ? 10.263 -5.304 30.395 1.00 50.94 326 TYR A O 1
ATOM 2656 N N . ARG A 1 327 ? 11.424 -4.630 28.594 1.00 53.47 327 ARG A N 1
ATOM 2657 C CA . ARG A 1 327 ? 12.434 -3.894 29.377 1.00 53.47 327 ARG A CA 1
ATOM 2658 C C . ARG A 1 327 ? 11.895 -2.571 29.946 1.00 53.47 327 ARG A C 1
ATOM 2660 O O . ARG A 1 327 ? 12.609 -1.895 30.679 1.00 53.47 327 ARG A O 1
ATOM 2667 N N . LEU A 1 328 ? 10.651 -2.208 29.630 1.00 52.94 328 LEU A N 1
ATOM 2668 C CA . LEU A 1 328 ? 9.995 -0.973 30.045 1.00 52.94 328 LEU A CA 1
ATOM 2669 C C . LEU A 1 328 ? 8.785 -1.274 30.956 1.00 52.94 328 LEU A C 1
ATOM 2671 O O . LEU A 1 328 ? 8.117 -2.300 30.842 1.00 52.94 328 LEU A O 1
ATOM 2675 N N . SER A 1 329 ? 8.580 -0.414 31.958 1.00 53.38 329 SER A N 1
ATOM 2676 C CA . SER A 1 329 ? 7.899 -0.731 33.225 1.00 53.38 329 SER A CA 1
ATOM 2677 C C . SER A 1 329 ? 6.437 -1.199 33.103 1.00 53.38 329 SER A C 1
ATOM 2679 O O . SER A 1 329 ? 5.609 -0.538 32.473 1.00 53.38 329 SER A O 1
ATOM 2681 N N . SER A 1 330 ? 6.082 -2.246 33.856 1.00 58.06 330 SER A N 1
ATOM 2682 C CA . SER A 1 330 ? 4.730 -2.823 34.010 1.00 58.06 330 SER A CA 1
ATOM 2683 C C . SER A 1 330 ? 3.622 -1.827 34.399 1.00 58.06 330 SER A C 1
ATOM 2685 O O . SER A 1 330 ? 2.440 -2.108 34.201 1.00 58.06 330 SER A O 1
ATOM 2687 N N . ASN A 1 331 ? 3.983 -0.646 34.906 1.00 69.69 331 ASN A N 1
ATOM 2688 C CA . ASN A 1 331 ? 3.052 0.371 35.395 1.00 69.69 331 ASN A CA 1
ATOM 2689 C C . ASN A 1 331 ? 2.355 1.171 34.267 1.00 69.69 331 ASN A C 1
ATOM 2691 O O . ASN A 1 331 ? 1.298 1.764 34.482 1.00 69.69 331 ASN A O 1
ATOM 2695 N N . ASN A 1 332 ? 2.906 1.177 33.046 1.00 70.69 332 ASN A N 1
ATOM 2696 C CA . ASN A 1 332 ? 2.371 1.980 31.934 1.00 70.69 332 ASN A CA 1
ATOM 2697 C C . ASN A 1 332 ? 1.098 1.386 31.325 1.00 70.69 332 ASN A C 1
ATOM 2699 O O . ASN A 1 332 ? 0.157 2.123 31.033 1.00 70.69 332 ASN A O 1
ATOM 2703 N N . LYS A 1 333 ? 1.022 0.056 31.209 1.00 77.19 333 LYS A N 1
ATOM 2704 C CA . LYS A 1 333 ? -0.174 -0.638 30.713 1.00 77.19 333 LYS A CA 1
ATOM 2705 C C . LYS A 1 333 ? -1.401 -0.344 31.577 1.00 77.19 333 LYS A C 1
ATOM 2707 O O . LYS A 1 333 ? -2.453 -0.018 31.041 1.00 77.19 333 LYS A O 1
ATOM 2712 N N . ALA A 1 334 ? -1.268 -0.428 32.902 1.00 77.62 334 ALA A N 1
ATOM 2713 C CA . ALA A 1 334 ? -2.374 -0.171 33.827 1.00 77.62 334 ALA A CA 1
ATOM 2714 C C . ALA A 1 334 ? -2.897 1.272 33.711 1.00 77.62 334 ALA A C 1
ATOM 2716 O O . ALA A 1 334 ? -4.102 1.481 33.597 1.00 77.62 334 ALA A O 1
ATOM 2717 N N . LYS A 1 335 ? -1.992 2.258 33.652 1.00 76.00 335 LYS A N 1
ATOM 2718 C CA . LYS A 1 335 ? -2.349 3.676 33.479 1.00 76.00 335 LYS A CA 1
ATOM 2719 C C . LYS A 1 335 ? -3.004 3.957 32.125 1.00 76.00 335 LYS A C 1
ATOM 2721 O O . LYS A 1 335 ? -3.989 4.688 32.071 1.00 76.00 335 LYS A O 1
ATOM 2726 N N . ALA A 1 336 ? -2.479 3.369 31.048 1.00 77.31 336 ALA A N 1
ATOM 2727 C CA . ALA A 1 336 ? -3.070 3.486 29.718 1.00 77.31 336 ALA A CA 1
ATOM 2728 C C . ALA A 1 336 ? -4.483 2.889 29.701 1.00 77.31 336 ALA A C 1
ATOM 2730 O O . ALA A 1 336 ? -5.419 3.577 29.319 1.00 77.31 336 ALA A O 1
ATOM 2731 N N . LEU A 1 337 ? -4.665 1.662 30.205 1.00 79.75 337 LEU A N 1
ATOM 2732 C CA . LEU A 1 337 ? -5.980 1.019 30.306 1.00 79.75 337 LEU A CA 1
ATOM 2733 C C . LEU A 1 337 ? -6.977 1.842 31.131 1.00 79.75 337 LEU A C 1
ATOM 2735 O O . LEU A 1 337 ? -8.128 1.967 30.728 1.00 79.75 337 LEU A O 1
ATOM 2739 N N . GLN A 1 338 ? -6.545 2.433 32.249 1.00 80.88 338 GLN A N 1
ATOM 2740 C CA . GLN A 1 338 ? -7.403 3.294 33.065 1.00 80.88 338 GLN A CA 1
ATOM 2741 C C . GLN A 1 338 ? -7.895 4.523 32.291 1.00 80.88 338 GLN A C 1
ATOM 2743 O O . GLN A 1 338 ? -9.061 4.876 32.413 1.00 80.88 338 GLN A O 1
ATOM 2748 N N . ARG A 1 339 ? -7.025 5.162 31.498 1.00 76.94 339 ARG A N 1
ATOM 2749 C CA . ARG A 1 339 ? -7.396 6.321 30.666 1.00 76.94 339 ARG A CA 1
ATOM 2750 C C . ARG A 1 339 ? -8.256 5.950 29.469 1.00 76.94 339 ARG A C 1
ATOM 2752 O O . ARG A 1 339 ? -9.084 6.742 29.052 1.00 76.94 339 ARG A O 1
ATOM 2759 N N . LEU A 1 340 ? -8.017 4.768 28.914 1.00 77.12 340 LEU A N 1
ATOM 2760 C CA . LEU A 1 340 ? -8.731 4.224 27.768 1.00 77.12 340 LEU A CA 1
ATOM 2761 C C . LEU A 1 340 ? -10.168 3.807 28.137 1.00 77.12 340 LEU A C 1
ATOM 2763 O O . LEU A 1 340 ? -11.073 3.922 27.315 1.00 77.12 340 LEU A O 1
ATOM 2767 N N . ARG A 1 341 ? -10.392 3.393 29.388 1.00 77.88 341 ARG A N 1
ATOM 2768 C CA . ARG A 1 341 ? -11.695 2.972 29.919 1.00 77.88 341 ARG A CA 1
ATOM 2769 C C . ARG A 1 341 ? -12.801 4.012 29.690 1.00 77.88 341 ARG A C 1
ATOM 2771 O O . ARG A 1 341 ? -12.608 5.180 30.007 1.00 77.88 341 ARG A O 1
ATOM 2778 N N . GLY A 1 342 ? -13.962 3.578 29.194 1.00 71.38 342 GLY A N 1
ATOM 2779 C CA . GLY A 1 342 ? -15.156 4.415 29.028 1.00 71.38 342 GLY A CA 1
ATOM 2780 C C . GLY A 1 342 ? -15.169 5.341 27.805 1.00 71.38 342 GLY A C 1
ATOM 2781 O O . GLY A 1 342 ? -16.054 6.184 27.713 1.00 71.38 342 GLY A O 1
ATOM 2782 N N . ASN A 1 343 ? -14.226 5.197 26.868 1.00 73.12 343 ASN A N 1
ATOM 2783 C CA . ASN A 1 343 ? -14.103 6.069 25.688 1.00 73.12 343 ASN A CA 1
ATOM 2784 C C . ASN A 1 343 ? -14.621 5.427 24.381 1.00 73.12 343 ASN A C 1
ATOM 2786 O O . ASN A 1 343 ? -14.202 5.810 23.292 1.00 73.12 343 ASN A O 1
ATOM 2790 N N . GLY A 1 344 ? -15.498 4.422 24.464 1.00 72.31 344 GLY A N 1
ATOM 2791 C CA . GLY A 1 344 ? -16.298 3.979 23.312 1.00 72.31 344 GLY A CA 1
ATOM 2792 C C . GLY A 1 344 ? -15.566 3.219 22.194 1.00 72.31 344 GLY A C 1
ATOM 2793 O O . GLY A 1 344 ? -16.153 3.001 21.136 1.00 72.31 344 GLY A O 1
ATOM 2794 N N . PHE A 1 345 ? -14.324 2.762 22.392 1.00 78.88 345 PHE A N 1
ATOM 2795 C CA . PHE A 1 345 ? -13.622 1.901 21.427 1.00 78.88 345 PHE A CA 1
ATOM 2796 C C . PHE A 1 345 ? -13.456 0.459 21.918 1.00 78.88 345 PHE A C 1
ATOM 2798 O O . PHE A 1 345 ? -13.543 0.136 23.101 1.00 78.88 345 PHE A O 1
ATOM 2805 N N . SER A 1 346 ? -13.177 -0.428 20.966 1.00 85.50 346 SER A N 1
ATOM 2806 C CA . SER A 1 346 ? -12.810 -1.820 21.209 1.00 85.50 346 SER A CA 1
ATOM 2807 C C . SER A 1 346 ? -11.290 -1.981 21.186 1.00 85.50 346 SER A C 1
ATOM 2809 O O . SER A 1 346 ? -10.637 -1.701 20.178 1.00 85.50 346 SER A O 1
ATOM 2811 N N . LEU A 1 347 ? -10.718 -2.466 22.287 1.00 86.44 347 LEU A N 1
ATOM 2812 C CA . LEU A 1 347 ? -9.281 -2.697 22.411 1.00 86.44 347 LEU A CA 1
ATOM 2813 C C . LEU A 1 347 ? -8.917 -4.130 22.004 1.00 86.44 347 LEU A C 1
ATOM 2815 O O . LEU A 1 347 ? -9.378 -5.095 22.613 1.00 86.44 347 LEU A O 1
ATOM 2819 N N . PHE A 1 348 ? -8.016 -4.267 21.033 1.00 86.88 348 PHE A N 1
ATOM 2820 C CA . PHE A 1 348 ? -7.296 -5.503 20.741 1.00 86.88 348 PHE A CA 1
ATOM 2821 C C . PHE A 1 348 ? -5.894 -5.431 21.317 1.00 86.88 348 PHE A C 1
ATOM 2823 O O . PHE A 1 348 ? -5.155 -4.486 21.054 1.00 86.88 348 PHE A O 1
ATOM 2830 N N . TYR A 1 349 ? -5.496 -6.463 22.050 1.00 83.94 349 TYR A N 1
ATOM 2831 C CA . TYR A 1 349 ? -4.153 -6.544 22.599 1.00 83.94 349 TYR A CA 1
ATOM 2832 C C . TYR A 1 349 ? -3.502 -7.894 22.295 1.00 83.94 349 TYR A C 1
ATOM 2834 O O . TYR A 1 349 ? -4.117 -8.958 22.436 1.00 83.94 349 TYR A O 1
ATOM 2842 N N . TYR A 1 350 ? -2.238 -7.839 21.889 1.00 79.19 350 TYR A N 1
ATOM 2843 C CA . TYR A 1 350 ? -1.404 -9.006 21.651 1.00 79.19 350 TYR A CA 1
ATOM 2844 C C . TYR A 1 350 ? -0.072 -8.870 22.382 1.00 79.19 350 TYR A C 1
ATOM 2846 O O . TYR A 1 350 ? 0.590 -7.837 22.297 1.00 79.19 350 TYR A O 1
ATOM 2854 N N . ASP A 1 351 ? 0.307 -9.931 23.088 1.00 76.19 351 ASP A N 1
ATOM 2855 C CA . ASP A 1 351 ? 1.578 -10.059 23.795 1.00 76.19 351 ASP A CA 1
ATOM 2856 C C . ASP A 1 351 ? 2.376 -11.212 23.188 1.00 76.19 351 ASP A C 1
ATOM 2858 O O . ASP A 1 351 ? 1.977 -12.377 23.302 1.00 76.19 351 ASP A O 1
ATOM 2862 N N . GLU A 1 352 ? 3.498 -10.885 22.548 1.00 70.25 352 GLU A N 1
ATOM 2863 C CA . GLU A 1 352 ? 4.329 -11.866 21.854 1.00 70.25 352 GLU A CA 1
ATOM 2864 C C . GLU A 1 352 ? 4.895 -12.936 22.801 1.00 70.25 352 GLU A C 1
ATOM 2866 O O . GLU A 1 352 ? 4.932 -14.106 22.426 1.00 70.25 352 GLU A O 1
ATOM 2871 N N . ARG A 1 353 ? 5.249 -12.591 24.051 1.00 67.81 353 ARG A N 1
ATOM 2872 C CA . ARG A 1 353 ? 5.811 -13.565 25.014 1.00 67.81 353 ARG A CA 1
ATOM 2873 C C . ARG A 1 353 ? 4.794 -14.596 25.461 1.00 67.81 353 ARG A C 1
ATOM 2875 O O . ARG A 1 353 ? 5.139 -15.736 25.756 1.00 67.81 353 ARG A O 1
ATOM 2882 N N . ARG A 1 354 ? 3.540 -14.169 25.580 1.00 66.81 354 ARG A N 1
ATOM 2883 C CA . ARG A 1 354 ? 2.459 -15.033 26.058 1.00 66.81 354 ARG A CA 1
ATOM 2884 C C . ARG A 1 354 ? 1.860 -15.847 24.918 1.00 66.81 354 ARG A C 1
ATOM 2886 O O . ARG A 1 354 ? 1.244 -16.871 25.181 1.00 66.81 354 ARG A O 1
ATOM 2893 N N . ASN A 1 355 ? 2.032 -15.398 23.672 1.00 61.59 355 ASN A N 1
ATOM 2894 C CA . ASN A 1 355 ? 1.351 -15.934 22.495 1.00 61.59 355 ASN A CA 1
ATOM 2895 C C . ASN A 1 355 ? -0.180 -16.001 22.683 1.00 61.59 355 ASN A C 1
ATOM 2897 O O . ASN A 1 355 ? -0.849 -16.917 22.205 1.00 61.59 355 ASN A O 1
ATOM 2901 N N . ILE A 1 356 ? -0.739 -15.037 23.427 1.00 54.94 356 ILE A N 1
ATOM 2902 C CA . ILE A 1 356 ? -2.175 -14.943 23.705 1.00 54.94 356 ILE A CA 1
ATOM 2903 C C . ILE A 1 356 ? -2.722 -13.751 22.914 1.00 54.94 356 ILE A C 1
ATOM 2905 O O . ILE A 1 356 ? -2.502 -12.603 23.311 1.00 54.94 356 ILE A O 1
ATOM 2909 N N . PRO A 1 357 ? -3.464 -13.981 21.817 1.00 51.25 357 PRO A N 1
ATOM 2910 C CA . PRO A 1 357 ? -4.346 -12.964 21.278 1.00 51.25 357 PRO A CA 1
ATOM 2911 C C . PRO A 1 357 ? -5.484 -12.769 22.278 1.00 51.25 357 PRO A C 1
ATOM 2913 O O . PRO A 1 357 ? -6.319 -13.658 22.454 1.00 51.25 357 PRO A O 1
ATOM 2916 N N . THR A 1 358 ? -5.531 -11.619 22.947 1.00 52.84 358 THR A N 1
ATOM 2917 C CA . THR A 1 358 ? -6.727 -11.271 23.720 1.00 52.84 358 THR A CA 1
ATOM 2918 C C . THR A 1 358 ? -7.814 -10.806 22.749 1.00 52.84 358 THR A C 1
ATOM 2920 O O . THR A 1 358 ? -7.541 -10.114 21.764 1.00 52.84 358 THR A O 1
ATOM 2923 N N . GLY A 1 359 ? -9.045 -11.285 22.951 1.00 44.88 359 GLY A N 1
ATOM 2924 C CA . GLY A 1 359 ? -10.206 -10.812 22.198 1.00 44.88 359 GLY A CA 1
ATOM 2925 C C . GLY A 1 359 ? -10.474 -9.325 22.453 1.00 44.88 359 GLY A C 1
ATOM 2926 O O . GLY A 1 359 ? -9.800 -8.734 23.295 1.00 44.88 359 GLY A O 1
ATOM 2927 N N . PRO A 1 360 ? -11.441 -8.718 21.740 1.00 43.44 360 PRO A N 1
ATOM 2928 C CA . PRO A 1 360 ? -11.823 -7.344 22.026 1.00 43.44 360 PRO A CA 1
ATOM 2929 C C . PRO A 1 360 ? -12.228 -7.237 23.498 1.00 43.44 360 PRO A C 1
ATOM 2931 O O . PRO A 1 360 ? -13.098 -7.978 23.959 1.00 43.44 360 PRO A O 1
ATOM 2934 N N . VAL A 1 361 ? -11.566 -6.346 24.229 1.00 55.03 361 VAL A N 1
ATOM 2935 C CA . VAL A 1 361 ? -12.031 -5.893 25.537 1.00 55.03 361 VAL A CA 1
ATOM 2936 C C . VAL A 1 361 ? -12.765 -4.591 25.271 1.00 55.03 361 VAL A C 1
ATOM 2938 O O . VAL A 1 361 ? -12.151 -3.619 24.827 1.00 55.03 361 VAL A O 1
ATOM 2941 N N . THR A 1 362 ? -14.079 -4.584 25.473 1.00 46.19 362 THR A N 1
ATOM 2942 C CA . THR A 1 362 ? -14.846 -3.337 25.495 1.00 46.19 362 THR A CA 1
ATOM 2943 C C . THR A 1 362 ? -14.402 -2.570 26.737 1.00 46.19 362 THR A C 1
ATOM 2945 O O . THR A 1 362 ? -14.516 -3.093 27.848 1.00 46.19 362 THR A O 1
ATOM 2948 N N . THR A 1 363 ? -13.797 -1.398 26.542 1.00 46.22 363 THR A N 1
ATOM 2949 C CA . THR A 1 363 ? -13.194 -0.600 27.622 1.00 46.22 363 THR A CA 1
ATOM 2950 C C . THR A 1 363 ? -14.127 0.460 28.155 1.00 46.22 363 THR A C 1
ATOM 2952 O O . THR A 1 363 ? -14.727 1.182 27.333 1.00 46.22 363 THR A O 1
#

Foldseek 3Di:
DPDPDDPADVVVVVVQLLQLVLALCLLDQAAPDQVSSLLSSCLSQQCDDTPNHRQQDQDVPFPHGQKAAQAAAAPAPDGGAGMFGADRNDDDQGHGLGQETEHEDCEADLVNVLVVLVSVVSRPRPNHQAYEYEHRHYYPYDPVSVVVSCVVRVPNVNRYDYDYPVNRNRPPDPPPPPPDDPDPPVNQLLVLLLVLLLVLLPDPPPDDFSPSSVQVVCVVVVHFDDDPVRSLSSSSSSCCVRPRSNKDKHAQDDQPPPDPHGFGIWIDDPAEIETEHEEEDLCQQADDVPDPDGSLNVVLCRQVSVPVPHDHYAYEYEYEYGPRSVVDDPVSNVVSVVSVPPSRYWYWYYYNVVSDGDRTDRD

Radius of gyration: 21.68 Å; chains: 1; bounding box: 56×44×59 Å

pLDDT: mean 76.74, std 15.36, range [33.41, 95.75]

Sequence (363 aa):
MPTKRHFVDLDEFDSLIRRALARTYSVRDKFDNESDFKFELYHNLHQLKLNGHRLGSKLLGHPTCLLHAEAKAENGNPSKADLLICNPARRNPFNYSAEAVIELKTTLNSRALNAELKKFTGYRDRNIRRLYLIPANRNTLSPTQKSVILEEYPQAARKLVILDRSMIRPRVVKKKTVTDSQSSLIDQISKCIKATLNLYGKSRRQYHGFFWCNHEHEQNRGWTFPVEGDFNAQLYHRLRSKLPRGTVIQTEYRPSSGTNSRVDLFITRPDESIGIEVKMNWDQLRVQPNKAKQEVDAILEKLGAMEVQQANHANFLVVIQGEDGYRLSSNNKAKALQRLRGNGFSLFYYDERRNIPTGPVTT

Secondary structure (DSSP, 8-state):
------S--HHHHHHHHHHHHHHHHHH-S--SSHHHHHHHHHHHHHTSEETTEETTSBPTT-SSBSEEESPPBTT--S---SEEEE-TT---SS-B-EEEEEEEEEEE-HHHHHHHHHHHHT---TT--EEEEEEEEEE---HHHHHHHHHH-HHHHTTEEE--GGG-----------------HHHHHHHHHHHHHHHHHH-TTT---TTHHHHHHHHHTTPPSPPHHHHHHHHHHHHHHHS-TT-EEEEEE--SSS-S--EEEEEE-SSEEEEEEEEESGGGGS--TT-SS-HHHHHHHHHHTTTTS-SEEEEEEEEEE-GGGGGS-THHHHHHHHHHTTSSEEEEEEETTTTEEEEEEE-